Protein AF-A0A0M0K688-F1 (afdb_monomer_lite)

Secondary structure (DSSP, 8-state):
----HHHHHHHHHHHHHHHHHHHHTT-S----S-SEEETTS---TT------SEEEEETTEEEE-HHHHHHHHHHTTS-TT-EEES-------SSSGGGGSEEEEEEPP-BTTTBPPEEEEEEE--TTTT-------S-----HHHHTT-S-SSHHHHTT-EEEEEEEETTTEEEEEEEE--SEEEEEEEGGGSSS-----

Foldseek 3Di:
DDPDLLVLLVVLLVLLQVQLVCQLVPNQDDDDDDQEAAPQQDDDPVSPRDDHQWHDPDPPDIDGTLNVLSVCLPPVQAPRPKHWDNFFDWDWPDPDVVQFPRKIWIWHDQDPPPQAIKIKIKTAGPCSVVPPDPVDDDDPPCPPQLSNQHADSDCVVQVDGWTWTWTDADPFDIDIDIDRDTRMDMDIGRPVVDSHPSDDD

Sequence (201 aa):
MTTDGATRVSRSYAYSHDIMWQLKNGATGWVDWNMALDLSGGPNHSGNKVDAPILVKDASTLLQNPSYFHMAHFSRFLPRGSRLLEQSVVSCTLSSSKYCENVAAFVTPVNATSTPNSLVFVLTSDEVTAVPNYAGGAGVLIYDELAKGQGSLNPGVFKSKEVQYTVGCDGVGWVSDVLEWKAIHTVVIPCGLVPCKCDAS

Radius of gyration: 18.29 Å; chains: 1; bounding box: 42×44×53 Å

pLDDT: mean 71.89, std 17.98, range [31.58, 96.62]

InterPro domains:
  IPR001139 Glycoside hydrolase family 30 [PTHR11069] (11-106)
  IPR017853 Glycoside hydrolase superfamily [SSF51445] (11-82)
  IPR033453 Glycosyl hydrolase family 30, TIM-barrel domain [PF02055] (10-78)

Organism: NCBI:txid1460289

Structure (mmCIF, N/CA/C/O backbone):
data_AF-A0A0M0K688-F1
#
_entry.id   AF-A0A0M0K688-F1
#
loop_
_atom_site.group_PDB
_atom_site.id
_atom_site.type_symbol
_atom_site.label_atom_id
_atom_site.label_alt_id
_atom_site.label_comp_id
_atom_site.label_asym_id
_atom_site.label_entity_id
_atom_site.label_seq_id
_atom_site.pdbx_PDB_ins_code
_atom_site.Cartn_x
_atom_site.Cartn_y
_atom_site.Cartn_z
_atom_site.occupancy
_atom_site.B_iso_or_equiv
_atom_site.auth_seq_id
_atom_site.auth_comp_id
_atom_site.auth_asym_id
_atom_site.auth_atom_id
_atom_site.pdbx_PDB_model_num
ATOM 1 N N . MET A 1 1 ? 11.789 7.149 -19.845 1.00 45.53 1 MET A N 1
ATOM 2 C CA . MET A 1 1 ? 11.249 6.964 -18.488 1.00 45.53 1 MET A CA 1
ATOM 3 C C . MET A 1 1 ? 12.228 7.590 -17.513 1.00 45.53 1 MET A C 1
ATOM 5 O O . MET A 1 1 ? 13.406 7.272 -17.599 1.00 45.53 1 MET A O 1
ATOM 9 N N . THR A 1 2 ? 11.807 8.567 -16.713 1.00 40.62 2 THR A N 1
ATOM 10 C CA . THR A 1 2 ? 12.746 9.341 -15.892 1.00 40.62 2 THR A CA 1
ATOM 11 C C . THR A 1 2 ? 13.343 8.450 -14.799 1.00 40.62 2 THR A C 1
ATOM 13 O O . THR A 1 2 ? 12.627 7.774 -14.065 1.00 40.62 2 THR A O 1
ATOM 16 N N . THR A 1 3 ? 14.670 8.441 -14.690 1.00 49.22 3 THR A N 1
ATOM 17 C CA . THR A 1 3 ? 15.435 7.867 -13.566 1.00 49.22 3 THR A CA 1
ATOM 18 C C . THR A 1 3 ? 15.340 8.736 -12.309 1.00 49.22 3 THR A C 1
ATOM 20 O O . THR A 1 3 ? 16.121 8.576 -11.377 1.00 49.22 3 THR A O 1
ATOM 23 N N . ASP A 1 4 ? 14.416 9.693 -12.304 1.00 59.38 4 ASP A N 1
ATOM 24 C CA . ASP A 1 4 ? 14.235 10.649 -11.232 1.00 59.38 4 ASP A CA 1
ATOM 25 C C . ASP A 1 4 ? 13.422 10.015 -10.098 1.00 59.38 4 ASP A C 1
ATOM 27 O O . ASP A 1 4 ? 12.256 9.640 -10.261 1.00 59.38 4 ASP A O 1
ATOM 31 N N . GLY A 1 5 ? 14.065 9.892 -8.939 1.00 58.72 5 GLY A N 1
ATOM 32 C CA . GLY A 1 5 ? 13.471 9.331 -7.736 1.00 58.72 5 GLY A CA 1
ATOM 33 C C . GLY A 1 5 ? 12.269 10.119 -7.220 1.00 58.72 5 GLY A C 1
ATOM 34 O O . GLY A 1 5 ? 11.333 9.509 -6.705 1.00 58.72 5 GLY A O 1
ATOM 35 N N . ALA A 1 6 ? 12.233 11.440 -7.429 1.00 59.25 6 ALA A N 1
ATOM 36 C CA . ALA A 1 6 ? 11.114 12.275 -6.994 1.00 59.25 6 ALA A CA 1
ATOM 37 C C . ALA A 1 6 ? 9.816 11.917 -7.739 1.00 59.25 6 ALA A C 1
ATOM 39 O O . ALA A 1 6 ? 8.756 11.772 -7.127 1.00 59.25 6 ALA A O 1
ATOM 40 N N . THR A 1 7 ? 9.913 11.657 -9.047 1.00 65.62 7 THR A N 1
ATOM 41 C CA . THR A 1 7 ? 8.777 11.193 -9.856 1.00 65.62 7 THR A CA 1
ATOM 42 C C . THR A 1 7 ? 8.221 9.848 -9.357 1.00 65.62 7 THR A C 1
ATOM 44 O O . THR A 1 7 ? 7.008 9.644 -9.339 1.00 65.62 7 THR A O 1
ATOM 47 N N . ARG A 1 8 ? 9.083 8.915 -8.926 1.00 70.81 8 ARG A N 1
ATOM 48 C CA . ARG A 1 8 ? 8.654 7.587 -8.441 1.00 70.81 8 ARG A CA 1
ATOM 49 C C . ARG A 1 8 ? 7.973 7.644 -7.077 1.00 70.81 8 ARG A C 1
ATOM 51 O O . ARG A 1 8 ? 7.003 6.925 -6.858 1.00 70.81 8 ARG A O 1
ATOM 58 N N . VAL A 1 9 ? 8.450 8.518 -6.195 1.00 69.19 9 VAL A N 1
ATOM 59 C CA . VAL A 1 9 ? 7.815 8.789 -4.899 1.00 69.19 9 VAL A CA 1
ATOM 60 C C . VAL A 1 9 ? 6.431 9.414 -5.101 1.00 69.19 9 VAL A C 1
ATOM 62 O O . VAL A 1 9 ? 5.460 8.945 -4.527 1.00 69.19 9 VAL A O 1
ATOM 65 N N . SER A 1 10 ? 6.287 10.396 -5.996 1.00 72.00 10 SER A N 1
ATOM 66 C CA . SER A 1 10 ? 4.965 10.963 -6.315 1.00 72.00 10 SER A CA 1
ATOM 67 C C . SER A 1 10 ? 3.972 9.901 -6.824 1.00 72.00 10 SER A C 1
ATOM 69 O O . SER A 1 10 ? 2.811 9.892 -6.416 1.00 72.00 10 SER A O 1
ATOM 71 N N . ARG A 1 11 ? 4.427 8.951 -7.654 1.00 76.94 11 ARG A N 1
ATOM 72 C CA . ARG A 1 11 ? 3.587 7.842 -8.140 1.00 76.94 11 ARG A CA 1
ATOM 73 C C . ARG A 1 11 ? 3.131 6.896 -7.032 1.00 76.94 11 ARG A C 1
ATOM 75 O O . ARG A 1 11 ? 2.017 6.393 -7.113 1.00 76.94 11 ARG A O 1
ATOM 82 N N . SER A 1 12 ? 3.948 6.634 -6.013 1.00 79.88 12 SER A N 1
ATOM 83 C CA . SER A 1 12 ? 3.550 5.710 -4.946 1.00 79.88 12 SER A CA 1
ATOM 84 C C . SER A 1 12 ? 2.404 6.254 -4.094 1.00 79.88 12 SER A C 1
ATOM 86 O O . SER A 1 12 ? 1.530 5.482 -3.701 1.00 79.88 12 SER A O 1
ATOM 88 N N . TYR A 1 13 ? 2.324 7.576 -3.908 1.00 78.00 13 TYR A N 1
ATOM 89 C CA . TYR A 1 13 ? 1.149 8.209 -3.299 1.00 78.00 13 TYR A CA 1
ATOM 90 C C . TYR A 1 13 ? -0.123 7.951 -4.097 1.00 78.00 13 TYR A C 1
ATOM 92 O O . TYR A 1 13 ? -1.134 7.585 -3.501 1.00 78.00 13 TYR A O 1
ATOM 100 N N . ALA A 1 14 ? -0.058 8.057 -5.429 1.00 81.50 14 ALA A N 1
ATOM 101 C CA . ALA A 1 14 ? -1.198 7.759 -6.291 1.00 81.50 14 ALA A CA 1
ATOM 102 C C . ALA A 1 14 ? -1.681 6.308 -6.122 1.00 81.50 14 ALA A C 1
ATOM 104 O O . ALA A 1 14 ? -2.884 6.086 -6.057 1.00 81.50 14 ALA A O 1
ATOM 105 N N . TYR A 1 15 ? -0.768 5.340 -5.953 1.00 88.56 15 TYR A N 1
ATOM 106 C CA . TYR A 1 15 ? -1.134 3.946 -5.657 1.00 88.56 15 TYR A CA 1
ATOM 107 C C . TYR A 1 15 ? -1.892 3.833 -4.334 1.00 88.56 15 TYR A C 1
ATOM 109 O O . TYR A 1 15 ? -2.994 3.299 -4.297 1.00 88.56 15 TYR A O 1
ATOM 117 N N . SER A 1 16 ? -1.322 4.333 -3.234 1.00 86.38 16 SER A N 1
ATOM 118 C CA . SER A 1 16 ? -1.972 4.215 -1.923 1.00 86.38 16 SER A CA 1
ATOM 119 C C . SER A 1 16 ? -3.285 4.991 -1.836 1.00 86.38 16 SER A C 1
ATOM 121 O O . SER A 1 16 ? -4.218 4.526 -1.187 1.00 86.38 16 SER A O 1
ATOM 123 N N . HIS A 1 17 ? -3.361 6.151 -2.494 1.00 84.44 17 HIS A N 1
ATOM 124 C CA . HIS A 1 17 ? -4.573 6.957 -2.563 1.00 84.44 17 HIS A CA 1
ATOM 125 C C . HIS A 1 17 ? -5.670 6.229 -3.342 1.00 84.44 17 HIS A C 1
ATOM 127 O O . HIS A 1 17 ? -6.782 6.117 -2.838 1.00 84.44 17 HIS A O 1
ATOM 133 N N . ASP A 1 18 ? -5.349 5.675 -4.516 1.00 89.56 18 ASP A N 1
ATOM 134 C CA . ASP A 1 18 ? -6.311 4.931 -5.332 1.00 89.56 18 ASP A CA 1
ATOM 135 C C . ASP A 1 18 ? -6.774 3.650 -4.630 1.00 89.56 18 ASP A C 1
ATOM 137 O O . ASP A 1 18 ? -7.973 3.432 -4.498 1.00 89.56 18 ASP A O 1
ATOM 141 N N . ILE A 1 19 ? -5.859 2.850 -4.066 1.00 91.94 19 ILE A N 1
ATOM 142 C CA . ILE A 1 19 ? -6.230 1.652 -3.293 1.00 91.94 19 ILE A CA 1
ATOM 143 C C . ILE A 1 19 ? -7.185 2.029 -2.153 1.00 91.94 19 ILE A C 1
ATOM 145 O O . ILE A 1 19 ? -8.242 1.417 -2.003 1.00 91.94 19 ILE A O 1
ATOM 149 N N . MET A 1 20 ? -6.847 3.054 -1.365 1.00 88.25 20 MET A N 1
ATOM 150 C CA . MET A 1 20 ? -7.686 3.517 -0.259 1.00 88.25 20 MET A CA 1
ATOM 151 C C . MET A 1 20 ? -9.056 4.000 -0.744 1.00 88.25 20 MET A C 1
ATOM 153 O O . MET A 1 20 ? -10.083 3.619 -0.180 1.00 88.25 20 MET A O 1
ATOM 157 N N . TRP A 1 21 ? -9.079 4.821 -1.794 1.00 87.94 21 TRP A N 1
ATOM 158 C CA . TRP A 1 21 ? -10.304 5.347 -2.382 1.00 87.94 21 TRP A CA 1
ATOM 159 C C . TRP A 1 21 ? -11.213 4.220 -2.868 1.00 87.94 21 TRP A C 1
ATOM 161 O O . TRP A 1 21 ? -12.389 4.185 -2.511 1.00 87.94 21 TRP A O 1
ATOM 171 N N . GLN A 1 22 ? -10.669 3.262 -3.614 1.00 92.44 22 GLN A N 1
ATOM 172 C CA . GLN A 1 22 ? -11.423 2.139 -4.158 1.00 92.44 22 GLN A CA 1
ATOM 173 C C . GLN A 1 22 ? -12.008 1.270 -3.037 1.00 92.44 22 GLN A C 1
ATOM 175 O O . GLN A 1 22 ? -13.201 0.967 -3.060 1.00 92.44 22 GLN A O 1
ATOM 180 N N . LEU A 1 23 ? -11.213 0.930 -2.015 1.00 90.94 23 LEU A N 1
ATOM 181 C CA . LEU A 1 23 ? -11.685 0.140 -0.870 1.00 90.94 23 LEU A CA 1
ATOM 182 C C . LEU A 1 23 ? -12.782 0.867 -0.074 1.00 90.94 23 LEU A C 1
ATOM 184 O O . LEU A 1 23 ? -13.774 0.246 0.301 1.00 90.94 23 LEU A O 1
ATOM 188 N N . LYS A 1 24 ? -12.652 2.185 0.139 1.00 87.19 24 LYS A N 1
ATOM 189 C CA . LYS A 1 24 ? -13.685 3.009 0.798 1.00 87.19 24 LYS A CA 1
ATOM 190 C C . LYS A 1 24 ? -14.976 3.124 -0.016 1.00 87.19 24 LYS A C 1
ATOM 192 O O . LYS A 1 24 ? -16.031 3.342 0.566 1.00 87.19 24 LYS A O 1
ATOM 197 N N . ASN A 1 25 ? -14.901 2.962 -1.336 1.00 90.75 25 ASN A N 1
ATOM 198 C CA . ASN A 1 25 ? -16.038 3.050 -2.256 1.00 90.75 25 ASN A CA 1
ATOM 199 C C . ASN A 1 25 ? -16.558 1.671 -2.710 1.00 90.75 25 ASN A C 1
ATOM 201 O O . ASN A 1 25 ? -17.200 1.555 -3.753 1.00 90.75 25 ASN A O 1
ATOM 205 N N . GLY A 1 26 ? -16.309 0.618 -1.924 1.00 91.00 26 GLY A N 1
ATOM 206 C CA . GLY A 1 26 ? -16.936 -0.695 -2.107 1.00 91.00 26 GLY A CA 1
ATOM 207 C C . GLY A 1 26 ? -16.180 -1.671 -3.009 1.00 91.00 26 GLY A C 1
ATOM 208 O O . GLY A 1 26 ? -16.688 -2.762 -3.275 1.00 91.00 26 GLY A O 1
ATOM 209 N N . ALA A 1 27 ? -14.969 -1.339 -3.465 1.00 93.94 27 ALA A N 1
ATOM 210 C CA . ALA A 1 27 ? -14.121 -2.322 -4.130 1.00 93.94 27 ALA A CA 1
ATOM 211 C C . ALA A 1 27 ? -13.677 -3.408 -3.138 1.00 93.94 27 ALA A C 1
ATOM 213 O O . ALA A 1 27 ? -13.290 -3.127 -2.006 1.00 93.94 27 ALA A O 1
ATOM 214 N N . THR A 1 28 ? -13.673 -4.665 -3.581 1.00 93.62 28 THR A N 1
ATOM 215 C CA . THR A 1 28 ? -13.274 -5.820 -2.755 1.00 93.62 28 THR A CA 1
ATOM 216 C C . THR A 1 28 ? -11.810 -6.223 -2.950 1.00 93.62 28 THR A C 1
ATOM 218 O O . THR A 1 28 ? -11.367 -7.242 -2.421 1.00 93.62 28 THR A O 1
ATOM 221 N N . GLY A 1 29 ? -11.066 -5.478 -3.765 1.00 93.69 29 GLY A N 1
ATOM 222 C CA . GLY A 1 29 ? -9.678 -5.761 -4.104 1.00 93.69 29 GLY A CA 1
ATOM 223 C C . GLY A 1 29 ? -9.119 -4.756 -5.104 1.00 93.69 29 GLY A C 1
ATOM 224 O O . GLY A 1 29 ? -9.859 -3.980 -5.706 1.00 93.69 29 GLY A O 1
ATOM 225 N N . TRP A 1 30 ? -7.801 -4.793 -5.273 1.00 96.19 30 TRP A N 1
ATOM 226 C CA . TRP A 1 30 ? -7.052 -3.932 -6.181 1.00 96.19 30 TRP A CA 1
ATOM 227 C C . TRP A 1 30 ? -5.912 -4.746 -6.800 1.00 96.19 30 TRP A C 1
ATOM 229 O O . TRP A 1 30 ? -5.288 -5.552 -6.106 1.00 96.19 30 TRP A O 1
ATOM 239 N N . VAL A 1 31 ? -5.671 -4.586 -8.100 1.00 96.38 31 VAL A N 1
ATOM 240 C CA . VAL A 1 31 ? -4.684 -5.374 -8.852 1.00 96.38 31 VAL A CA 1
ATOM 241 C C . VAL A 1 31 ? -3.824 -4.427 -9.671 1.00 96.38 31 VAL A C 1
ATOM 243 O O . VAL A 1 31 ? -4.352 -3.627 -10.441 1.00 96.38 31 VAL A O 1
ATOM 246 N N . ASP A 1 32 ? -2.507 -4.541 -9.509 1.00 96.62 32 ASP A N 1
ATOM 247 C CA . ASP A 1 32 ? -1.557 -3.781 -10.314 1.00 96.62 32 ASP A CA 1
ATOM 248 C C . ASP A 1 32 ? -1.414 -4.355 -11.729 1.00 96.62 32 ASP A C 1
ATOM 250 O O . ASP A 1 32 ? -1.755 -5.508 -11.993 1.00 96.62 32 ASP A O 1
ATOM 254 N N . TRP A 1 33 ? -0.859 -3.558 -12.638 1.00 95.88 33 TRP A N 1
ATOM 255 C CA . TRP A 1 33 ? -0.732 -3.921 -14.041 1.00 95.88 33 TRP A CA 1
ATOM 256 C C . TRP A 1 33 ? 0.425 -4.889 -14.327 1.00 95.88 33 TRP A C 1
ATOM 258 O O . TRP A 1 33 ? 0.201 -6.064 -14.614 1.00 95.88 33 TRP A O 1
ATOM 268 N N . ASN A 1 34 ? 1.675 -4.419 -14.257 1.00 96.31 34 ASN A N 1
ATOM 269 C CA . ASN A 1 34 ? 2.853 -5.257 -14.485 1.00 96.31 34 ASN A CA 1
ATOM 270 C C . ASN A 1 34 ? 3.560 -5.510 -13.159 1.00 96.31 34 ASN A C 1
ATOM 272 O O . ASN A 1 34 ? 4.087 -4.579 -12.558 1.00 96.31 34 ASN A O 1
ATOM 276 N N . MET A 1 35 ? 3.672 -6.778 -12.754 1.00 94.38 35 MET A N 1
ATOM 277 C CA . MET A 1 35 ? 4.406 -7.128 -11.532 1.00 94.38 35 MET A CA 1
ATOM 278 C C . MET A 1 35 ? 5.875 -6.692 -11.589 1.00 94.38 35 MET A C 1
ATOM 280 O O . MET A 1 35 ? 6.420 -6.248 -10.581 1.00 94.38 35 MET A O 1
ATOM 284 N N . ALA A 1 36 ? 6.512 -6.826 -12.758 1.00 94.88 36 ALA A N 1
ATOM 285 C CA . ALA A 1 36 ? 7.882 -6.393 -12.979 1.00 94.88 36 ALA A CA 1
ATOM 286 C C . ALA A 1 36 ? 8.124 -5.964 -14.432 1.00 94.88 36 ALA A C 1
ATOM 288 O O . ALA A 1 36 ? 7.538 -6.532 -15.353 1.00 94.88 36 ALA A O 1
ATOM 289 N N . LEU A 1 37 ? 9.016 -4.993 -14.632 1.00 95.69 37 LEU A N 1
ATOM 290 C CA . LEU A 1 37 ? 9.483 -4.537 -15.948 1.00 95.69 37 LEU A CA 1
ATOM 291 C C . LEU A 1 37 ? 10.998 -4.319 -15.938 1.00 95.69 37 LEU A C 1
ATOM 293 O O . LEU A 1 37 ? 11.618 -4.250 -14.881 1.00 95.69 37 LEU A O 1
ATOM 297 N N . ASP A 1 38 ? 11.616 -4.197 -17.110 1.00 93.81 38 ASP A N 1
ATOM 298 C CA . ASP A 1 38 ? 13.005 -3.739 -17.210 1.00 93.81 38 ASP A CA 1
ATOM 299 C C . ASP A 1 38 ? 13.150 -2.255 -16.800 1.00 93.81 38 ASP A C 1
ATOM 301 O O . ASP A 1 38 ? 12.170 -1.522 -16.646 1.00 93.81 38 ASP A O 1
ATOM 305 N N . LEU A 1 39 ? 14.389 -1.767 -16.669 1.00 90.75 39 LEU A N 1
ATOM 306 C CA . LEU A 1 39 ? 14.663 -0.361 -16.322 1.00 90.75 39 LEU A CA 1
ATOM 307 C C . LEU A 1 39 ? 14.085 0.666 -17.321 1.00 90.75 39 LEU A C 1
ATOM 309 O O . LEU A 1 39 ? 14.000 1.851 -16.995 1.00 90.75 39 LEU A O 1
ATOM 313 N N . SER A 1 40 ? 13.719 0.237 -18.533 1.00 90.50 40 SER A N 1
ATOM 314 C CA . SER A 1 40 ? 13.100 1.074 -19.566 1.00 90.50 40 SER A CA 1
ATOM 315 C C . SER A 1 40 ? 11.570 1.114 -19.486 1.00 90.50 40 SER A C 1
ATOM 317 O O . SER A 1 40 ? 10.961 1.895 -20.221 1.00 90.50 40 SER A O 1
ATOM 319 N N . GLY A 1 41 ? 10.952 0.287 -18.634 1.00 90.00 41 GLY A N 1
ATOM 320 C CA . GLY A 1 41 ? 9.502 0.128 -18.536 1.00 90.00 41 GLY A CA 1
ATOM 321 C C . GLY A 1 41 ? 8.915 -0.835 -19.572 1.00 90.00 41 GLY A C 1
ATOM 322 O O . GLY A 1 41 ? 7.808 -0.614 -20.063 1.00 90.00 41 GLY A O 1
ATOM 323 N N . GLY A 1 42 ? 9.673 -1.852 -19.994 1.00 93.50 42 GLY A N 1
ATOM 324 C CA . GLY A 1 42 ? 9.240 -2.868 -20.959 1.00 93.50 42 GLY A CA 1
ATOM 325 C C . GLY A 1 42 ? 9.628 -4.305 -20.583 1.00 93.50 42 GLY A C 1
ATOM 326 O O . GLY A 1 42 ? 9.901 -4.567 -19.412 1.00 93.50 42 GLY A O 1
ATOM 327 N N . PRO A 1 43 ? 9.653 -5.234 -21.564 1.00 94.12 43 PRO A N 1
ATOM 328 C CA . PRO A 1 43 ? 9.411 -5.037 -23.001 1.00 94.12 43 PRO A CA 1
ATOM 329 C C . PRO A 1 43 ? 7.940 -4.737 -23.329 1.00 94.12 43 PRO A C 1
ATOM 331 O O . PRO A 1 43 ? 7.025 -5.199 -22.661 1.00 94.12 43 PRO A O 1
ATOM 334 N N . ASN A 1 44 ? 7.700 -3.956 -24.384 1.00 95.69 44 ASN A N 1
ATOM 335 C CA . ASN A 1 44 ? 6.354 -3.683 -24.892 1.00 95.69 44 ASN A CA 1
ATOM 336 C C . ASN A 1 44 ? 6.411 -3.560 -26.420 1.00 95.69 44 ASN A C 1
ATOM 338 O O . ASN A 1 44 ? 7.193 -2.761 -26.934 1.00 95.69 44 ASN A O 1
ATOM 342 N N . HIS A 1 45 ? 5.597 -4.343 -27.133 1.00 93.06 45 HIS A N 1
ATOM 343 C CA . HIS A 1 45 ? 5.635 -4.447 -28.599 1.00 93.06 45 HIS A CA 1
ATOM 344 C C . HIS A 1 45 ? 5.236 -3.150 -29.326 1.00 93.06 45 HIS A C 1
ATOM 346 O O . HIS A 1 45 ? 5.684 -2.918 -30.442 1.00 93.06 45 HIS A O 1
ATOM 352 N N . SER A 1 46 ? 4.423 -2.302 -28.690 1.00 95.19 46 SER A N 1
ATOM 353 C CA . SER A 1 46 ? 3.951 -1.023 -29.240 1.00 95.19 46 SER A CA 1
ATOM 354 C C . SER A 1 46 ? 4.742 0.176 -28.706 1.00 95.19 46 SER A C 1
ATOM 356 O O . SER A 1 46 ? 4.366 1.322 -28.930 1.00 95.19 46 SER A O 1
ATOM 358 N N . GLY A 1 47 ? 5.815 -0.063 -27.943 1.00 91.44 47 GLY A N 1
ATOM 359 C CA . GLY A 1 47 ? 6.589 1.007 -27.313 1.00 91.44 47 GLY A CA 1
ATOM 360 C C . GLY A 1 47 ? 5.853 1.738 -26.183 1.00 91.44 47 GLY A C 1
ATOM 361 O O . GLY A 1 47 ? 6.332 2.775 -25.731 1.00 91.44 47 GLY A O 1
ATOM 362 N N . ASN A 1 48 ? 4.729 1.204 -25.689 1.00 92.69 48 ASN A N 1
ATOM 363 C CA . ASN A 1 48 ? 3.991 1.778 -24.564 1.00 92.69 48 ASN A CA 1
ATOM 364 C C . ASN A 1 48 ? 4.696 1.444 -23.238 1.00 92.69 48 ASN A C 1
ATOM 366 O O . ASN A 1 48 ? 4.396 0.437 -22.595 1.00 92.69 48 ASN A O 1
ATOM 370 N N . LYS A 1 49 ? 5.702 2.247 -22.886 1.00 92.00 49 LYS A N 1
ATOM 371 C CA . LYS A 1 49 ? 6.534 2.054 -21.692 1.00 92.00 49 LYS A CA 1
ATOM 372 C C . LYS A 1 49 ? 5.864 2.648 -20.457 1.00 92.00 49 LYS A C 1
ATOM 374 O O . LYS A 1 49 ? 5.461 3.809 -20.471 1.00 92.00 49 LYS A O 1
ATOM 379 N N . VAL A 1 50 ? 5.808 1.870 -19.382 1.00 90.75 50 VAL A N 1
ATOM 380 C CA . VAL A 1 50 ? 5.165 2.246 -18.112 1.00 90.75 50 VAL A CA 1
ATOM 381 C C . VAL A 1 50 ? 6.029 1.847 -16.921 1.00 90.75 50 VAL A C 1
ATOM 383 O O . VAL A 1 50 ? 7.070 1.218 -17.089 1.00 90.75 50 VAL A O 1
ATOM 386 N N . ASP A 1 51 ? 5.623 2.256 -15.720 1.00 89.75 51 ASP A N 1
ATOM 387 C CA . ASP A 1 51 ? 6.303 1.875 -14.479 1.00 89.75 51 ASP A CA 1
ATOM 388 C C . ASP A 1 51 ? 5.777 0.561 -13.927 1.00 89.75 51 ASP A C 1
ATOM 390 O O . ASP A 1 51 ? 4.690 0.116 -14.294 1.00 89.75 51 ASP A O 1
ATOM 394 N N . ALA A 1 52 ? 6.574 -0.040 -13.051 1.00 92.25 52 ALA A N 1
ATOM 395 C CA . ALA A 1 52 ? 6.205 -1.224 -12.295 1.00 92.25 52 ALA A CA 1
ATOM 396 C C . ALA A 1 52 ? 6.730 -1.107 -10.856 1.00 92.25 52 ALA A C 1
ATOM 398 O O . ALA A 1 52 ? 7.757 -0.462 -10.623 1.00 92.25 52 ALA A O 1
ATOM 399 N N . PRO A 1 53 ? 6.080 -1.746 -9.873 1.00 92.00 53 PRO A N 1
ATOM 400 C CA . PRO A 1 53 ? 6.581 -1.831 -8.505 1.00 92.00 53 PRO A CA 1
ATOM 401 C C . PRO A 1 53 ? 7.954 -2.493 -8.398 1.00 92.00 53 PRO A C 1
ATOM 403 O O . PRO A 1 53 ? 8.729 -2.154 -7.505 1.00 92.00 53 PRO A O 1
ATOM 406 N N . ILE A 1 54 ? 8.275 -3.412 -9.308 1.00 92.81 54 ILE A N 1
ATOM 407 C CA . ILE A 1 54 ? 9.569 -4.089 -9.359 1.00 92.81 54 ILE A CA 1
ATOM 408 C C . ILE A 1 54 ? 10.226 -3.807 -10.707 1.00 92.81 54 ILE A C 1
ATOM 410 O O . ILE A 1 54 ? 9.629 -4.018 -11.761 1.00 92.81 54 ILE A O 1
ATOM 414 N N . LEU A 1 55 ? 11.482 -3.367 -10.680 1.00 91.25 55 LEU A N 1
ATOM 415 C CA . LEU A 1 55 ? 12.303 -3.253 -11.878 1.00 91.25 55 LEU A CA 1
ATOM 416 C C . LEU A 1 55 ? 13.399 -4.314 -11.882 1.00 91.25 5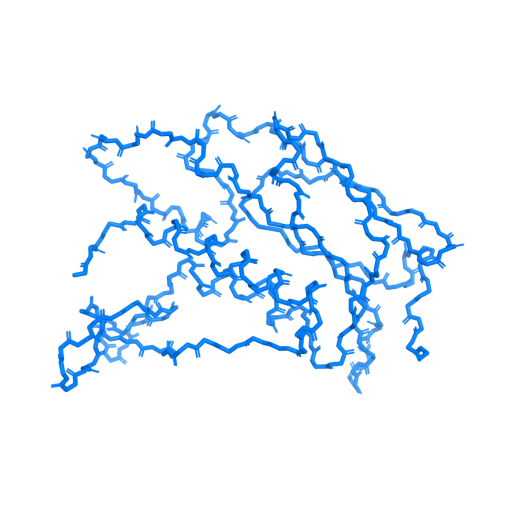5 LEU A C 1
ATOM 418 O O . LEU A 1 55 ? 14.178 -4.426 -10.937 1.00 91.25 55 LEU A O 1
ATOM 422 N N . VAL A 1 56 ? 13.487 -5.067 -12.971 1.00 94.19 56 VAL A N 1
ATOM 423 C CA . VAL A 1 56 ? 14.537 -6.056 -13.203 1.00 94.19 56 VAL A CA 1
ATOM 424 C C . VAL A 1 56 ? 15.733 -5.331 -13.808 1.00 94.19 56 VAL A C 1
ATOM 426 O O . VAL A 1 56 ? 15.679 -4.861 -14.946 1.00 94.19 56 VAL A O 1
ATOM 429 N N . LYS A 1 57 ? 16.812 -5.199 -13.031 1.00 90.50 57 LYS A N 1
ATOM 430 C CA . LYS A 1 57 ? 18.060 -4.583 -13.502 1.00 90.50 57 LYS A CA 1
ATOM 431 C C . LYS A 1 57 ? 18.903 -5.586 -14.288 1.00 90.50 57 LYS A C 1
ATOM 433 O O . LYS A 1 57 ? 19.437 -5.241 -15.337 1.00 90.50 57 LYS A O 1
ATOM 438 N N . ASP A 1 58 ? 19.004 -6.808 -13.776 1.00 93.00 58 ASP A N 1
ATOM 439 C CA . ASP A 1 58 ? 19.715 -7.938 -14.375 1.00 93.00 58 ASP A CA 1
ATOM 440 C C . ASP A 1 58 ? 19.171 -9.262 -13.804 1.00 93.00 58 ASP A C 1
ATOM 442 O O . ASP A 1 58 ? 18.244 -9.257 -12.995 1.00 93.00 58 ASP A O 1
ATOM 446 N N . ALA A 1 59 ? 19.740 -10.400 -14.219 1.00 91.25 59 ALA A N 1
ATOM 447 C CA . ALA A 1 59 ? 19.288 -11.740 -13.822 1.00 91.25 59 ALA A CA 1
ATOM 448 C C . ALA A 1 59 ? 19.314 -12.006 -12.303 1.00 91.25 59 ALA A C 1
ATOM 450 O O . ALA A 1 59 ? 18.686 -12.954 -11.838 1.00 91.25 59 ALA A O 1
ATOM 451 N N . SER A 1 60 ? 20.039 -11.190 -11.536 1.00 93.06 60 SER A N 1
ATOM 452 C CA . SER A 1 60 ? 20.216 -11.341 -10.089 1.00 93.06 60 SER A CA 1
ATOM 453 C C . SER A 1 60 ? 19.718 -10.149 -9.271 1.00 93.06 60 SER A C 1
ATOM 455 O O . SER A 1 60 ? 19.658 -10.241 -8.047 1.00 93.06 60 SER A O 1
ATOM 457 N N . THR A 1 61 ? 19.351 -9.041 -9.920 1.00 91.81 61 THR A N 1
ATOM 458 C CA . THR A 1 61 ? 19.072 -7.774 -9.241 1.00 91.81 61 THR A CA 1
ATOM 459 C C . THR A 1 61 ? 17.669 -7.268 -9.547 1.00 91.81 61 THR A C 1
ATOM 461 O O . THR A 1 61 ? 17.352 -6.881 -10.676 1.00 91.81 61 THR A O 1
ATOM 464 N N . LEU A 1 62 ? 16.856 -7.187 -8.495 1.00 91.62 62 LEU A N 1
ATOM 465 C CA . LEU A 1 62 ? 15.542 -6.554 -8.499 1.00 91.62 62 LEU A CA 1
ATOM 466 C C . LEU A 1 62 ? 15.602 -5.240 -7.720 1.00 91.62 62 LEU A C 1
ATOM 468 O O . LEU A 1 62 ? 16.156 -5.186 -6.624 1.00 91.62 62 LEU A O 1
ATOM 472 N N . LEU A 1 63 ? 15.011 -4.189 -8.277 1.00 87.38 63 LEU A N 1
ATOM 473 C CA . LEU A 1 63 ? 14.840 -2.900 -7.618 1.00 87.38 63 LEU A CA 1
ATOM 474 C C . LEU A 1 63 ? 13.373 -2.743 -7.229 1.00 87.38 63 LEU A C 1
ATOM 476 O O . LEU A 1 63 ? 12.494 -2.808 -8.086 1.00 87.38 63 LEU A O 1
ATOM 480 N N . GLN A 1 64 ? 13.111 -2.523 -5.946 1.00 86.12 64 GLN A N 1
ATOM 481 C CA . GLN A 1 64 ? 11.767 -2.252 -5.444 1.00 86.12 64 GLN A CA 1
ATOM 482 C C . GLN A 1 64 ? 11.514 -0.747 -5.497 1.00 86.12 64 GLN A C 1
ATOM 484 O O . GLN A 1 64 ? 12.187 0.033 -4.825 1.00 86.12 64 GLN A O 1
ATOM 489 N N . ASN A 1 65 ? 10.554 -0.334 -6.317 1.00 84.38 65 ASN A N 1
ATOM 490 C CA . ASN A 1 65 ? 10.111 1.052 -6.367 1.00 84.38 65 ASN A CA 1
ATOM 491 C C . ASN A 1 65 ? 9.252 1.392 -5.134 1.00 84.38 65 ASN A C 1
ATOM 493 O O . ASN A 1 65 ? 8.631 0.500 -4.558 1.00 84.38 65 ASN A O 1
ATOM 497 N N . 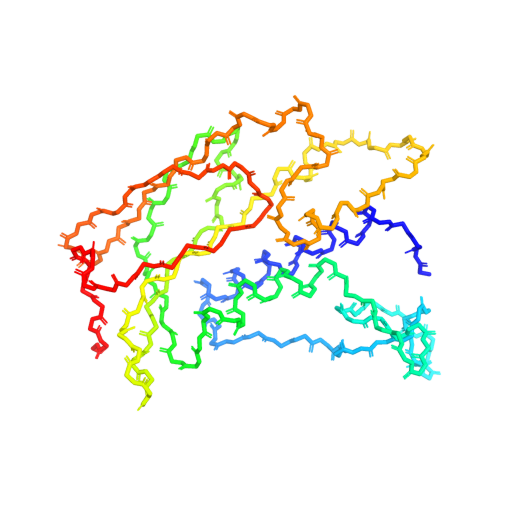PRO A 1 66 ? 9.126 2.679 -4.758 1.00 82.00 66 PRO A N 1
ATOM 498 C CA . PRO A 1 66 ? 8.249 3.105 -3.663 1.00 82.00 66 PRO A CA 1
ATOM 499 C C . PRO A 1 66 ? 6.803 2.583 -3.772 1.00 82.00 66 PRO A C 1
ATOM 501 O O . PRO A 1 66 ? 6.180 2.269 -2.759 1.00 82.00 66 PRO A O 1
ATOM 504 N N . SER A 1 67 ? 6.272 2.407 -4.990 1.00 85.50 67 SER A N 1
ATOM 505 C CA . SER A 1 67 ? 4.938 1.825 -5.206 1.00 85.50 67 SER A CA 1
ATOM 506 C C . SER A 1 67 ? 4.810 0.406 -4.644 1.00 85.50 67 SER A C 1
ATOM 508 O O . SER A 1 67 ? 3.767 0.083 -4.084 1.00 85.50 67 SER A O 1
ATOM 510 N N . TYR A 1 68 ? 5.869 -0.412 -4.687 1.00 89.44 68 TYR A N 1
ATOM 511 C CA . TYR A 1 68 ? 5.882 -1.749 -4.080 1.00 89.44 68 TYR A CA 1
ATOM 512 C C . TYR A 1 68 ? 5.565 -1.698 -2.585 1.00 89.44 68 TYR A C 1
ATOM 514 O O . TYR A 1 68 ? 4.719 -2.446 -2.093 1.00 89.44 68 TYR A O 1
ATOM 522 N N . PHE A 1 69 ? 6.207 -0.783 -1.863 1.00 85.56 69 PHE A N 1
ATOM 523 C CA . PHE A 1 69 ? 6.007 -0.636 -0.427 1.00 85.56 69 PHE A CA 1
ATOM 524 C C . PHE A 1 69 ? 4.637 -0.034 -0.103 1.00 85.56 69 PHE A C 1
ATOM 526 O O . PHE A 1 69 ? 3.962 -0.541 0.789 1.00 85.56 69 PHE A O 1
ATOM 533 N N . HIS A 1 70 ? 4.175 0.967 -0.862 1.00 86.88 70 HIS A N 1
ATOM 534 C CA . HIS A 1 70 ? 2.823 1.517 -0.696 1.00 86.88 70 HIS A CA 1
ATOM 535 C C . HIS A 1 70 ? 1.738 0.449 -0.896 1.00 86.88 70 HIS A C 1
ATOM 537 O O . HIS A 1 70 ? 0.808 0.382 -0.098 1.00 86.88 70 HIS A O 1
ATOM 543 N N . MET A 1 71 ? 1.873 -0.437 -1.890 1.00 90.88 71 MET A N 1
ATOM 544 C CA . MET A 1 71 ? 0.966 -1.583 -2.041 1.00 90.88 71 MET A CA 1
ATOM 545 C C . MET A 1 71 ? 1.066 -2.556 -0.858 1.00 90.88 71 MET A C 1
ATOM 547 O O . MET A 1 71 ? 0.048 -3.080 -0.404 1.00 90.88 71 MET A O 1
ATOM 551 N N . ALA A 1 72 ? 2.274 -2.788 -0.331 1.00 89.81 72 ALA A N 1
ATOM 552 C CA . ALA A 1 72 ? 2.505 -3.712 0.779 1.00 89.81 72 ALA A CA 1
ATOM 553 C C . ALA A 1 72 ? 1.800 -3.292 2.083 1.00 89.81 72 ALA A C 1
ATOM 555 O O . ALA A 1 72 ? 1.408 -4.167 2.854 1.00 89.81 72 ALA A O 1
ATOM 556 N N . HIS A 1 73 ? 1.568 -1.993 2.312 1.00 88.38 73 HIS A N 1
ATOM 557 C CA . HIS A 1 73 ? 0.761 -1.499 3.441 1.00 88.38 73 HIS A CA 1
ATOM 558 C C . HIS A 1 73 ? -0.690 -2.010 3.432 1.00 88.38 73 HIS A C 1
ATOM 560 O O . HIS A 1 73 ? -1.323 -2.066 4.487 1.00 88.38 73 HIS A O 1
ATOM 566 N N . PHE A 1 74 ? -1.188 -2.440 2.270 1.00 90.94 74 PHE A N 1
ATOM 567 C CA . PHE A 1 74 ? -2.489 -3.083 2.117 1.00 90.94 74 PHE A CA 1
ATOM 568 C C . PHE A 1 74 ? -2.328 -4.597 1.998 1.00 90.94 74 PHE A C 1
ATOM 570 O O . PHE A 1 74 ? -2.831 -5.336 2.837 1.00 90.94 74 PHE A O 1
ATOM 577 N N . SER A 1 75 ? -1.576 -5.083 1.005 1.00 91.81 75 SER A N 1
ATOM 578 C CA . SER A 1 75 ? -1.542 -6.513 0.661 1.00 91.81 75 SER A CA 1
ATOM 579 C C . SER A 1 75 ? -0.964 -7.410 1.758 1.00 91.81 75 SER A C 1
ATOM 581 O O . SER A 1 75 ? -1.369 -8.564 1.881 1.00 91.81 75 SER A O 1
ATOM 583 N N . ARG A 1 76 ? -0.043 -6.893 2.583 1.00 88.81 76 ARG A N 1
ATOM 584 C CA . ARG A 1 76 ? 0.545 -7.648 3.700 1.00 88.81 76 ARG A CA 1
ATOM 585 C C . ARG A 1 76 ? -0.376 -7.718 4.915 1.00 88.81 76 ARG A C 1
ATOM 587 O O . ARG A 1 76 ? -0.319 -8.696 5.655 1.00 88.81 76 ARG A O 1
ATOM 594 N N . PHE A 1 77 ? -1.166 -6.674 5.146 1.00 88.00 77 PHE A N 1
ATOM 595 C CA . PHE A 1 77 ? -1.912 -6.489 6.393 1.00 88.00 77 PHE A CA 1
ATOM 596 C C . PHE A 1 77 ? -3.419 -6.709 6.238 1.00 88.00 77 PHE A C 1
ATOM 598 O O . PHE A 1 77 ? -4.104 -6.923 7.231 1.00 88.00 77 PHE A O 1
ATOM 605 N N . LEU A 1 78 ? -3.933 -6.716 5.007 1.00 90.12 78 LEU A N 1
ATOM 606 C CA . LEU A 1 78 ? -5.331 -6.974 4.679 1.00 90.12 78 LEU A CA 1
ATOM 607 C C . LEU A 1 78 ? -5.453 -8.326 3.960 1.00 90.12 78 LEU A C 1
ATOM 609 O O . LEU A 1 78 ? -5.570 -8.364 2.733 1.00 90.12 78 LEU A O 1
ATOM 613 N N . PRO A 1 79 ? -5.396 -9.456 4.691 1.00 90.00 79 PRO A N 1
ATOM 614 C CA . PRO A 1 79 ? -5.635 -10.758 4.088 1.00 90.00 79 PRO A CA 1
ATOM 615 C C . PRO A 1 79 ? -7.053 -10.850 3.506 1.00 90.00 79 PRO A C 1
ATOM 617 O O . PRO A 1 79 ? -7.959 -10.087 3.849 1.00 90.00 79 PRO A O 1
ATOM 620 N N . ARG A 1 80 ? -7.264 -11.831 2.622 1.00 89.44 80 ARG A N 1
ATOM 621 C CA . ARG A 1 80 ? -8.586 -12.102 2.047 1.00 89.44 80 ARG A CA 1
ATOM 622 C C . ARG A 1 80 ? -9.618 -12.289 3.161 1.00 89.44 80 ARG A C 1
ATOM 624 O O . ARG A 1 80 ? -9.416 -13.116 4.041 1.00 89.44 80 ARG A O 1
ATOM 631 N N . GLY A 1 81 ? -10.737 -11.574 3.060 1.00 88.00 81 GLY A N 1
ATOM 632 C CA . GLY A 1 81 ? -11.806 -11.584 4.061 1.00 88.00 81 GLY A CA 1
ATOM 633 C C . GLY A 1 81 ? -11.738 -10.424 5.053 1.00 88.00 81 GLY A C 1
ATOM 634 O O . GLY A 1 81 ? -12.637 -10.305 5.880 1.00 88.00 81 GLY A O 1
ATOM 635 N N . SER A 1 82 ? -10.721 -9.557 4.972 1.00 88.25 82 SER A N 1
ATOM 636 C CA . SER A 1 82 ? -10.727 -8.300 5.720 1.00 88.25 82 SER A CA 1
ATOM 637 C C . SER A 1 82 ? -11.912 -7.422 5.317 1.00 88.25 82 SER A C 1
ATOM 639 O O . SER A 1 82 ? -12.206 -7.286 4.128 1.00 88.25 82 SER A O 1
ATOM 641 N N . ARG A 1 83 ? -12.569 -6.803 6.303 1.00 86.38 83 ARG A N 1
ATOM 642 C CA . ARG A 1 83 ? -13.713 -5.899 6.098 1.00 86.38 83 ARG A CA 1
ATOM 643 C C . ARG A 1 83 ? -13.375 -4.477 6.517 1.00 86.38 83 ARG A C 1
ATOM 645 O O . ARG A 1 83 ? -12.722 -4.294 7.539 1.00 86.38 83 ARG A O 1
ATOM 652 N N . LEU A 1 84 ? -13.841 -3.494 5.753 1.00 86.38 84 LEU A N 1
ATOM 653 C CA . LEU A 1 84 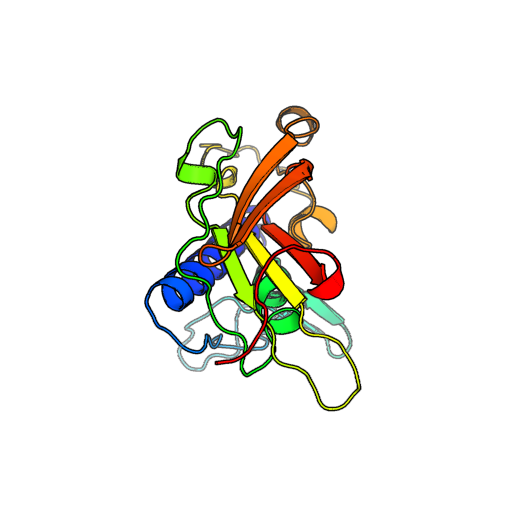? -13.769 -2.079 6.115 1.00 86.38 84 LEU A CA 1
ATOM 654 C C . LEU A 1 84 ? -14.720 -1.779 7.288 1.00 86.38 84 LEU A C 1
ATOM 656 O O . LEU A 1 84 ? -15.826 -2.316 7.338 1.00 86.38 84 LEU A O 1
ATOM 660 N N . LEU A 1 85 ? -14.299 -0.916 8.214 1.00 79.69 85 LEU A N 1
ATOM 661 C CA . LEU A 1 85 ? -15.154 -0.333 9.250 1.00 79.69 85 LEU A CA 1
ATOM 662 C C . LEU A 1 85 ? -15.630 1.056 8.810 1.00 79.69 85 LEU A C 1
ATOM 664 O O . LEU A 1 85 ? -14.816 1.962 8.616 1.00 79.69 85 LEU A O 1
ATOM 668 N N . GLU A 1 86 ? -16.946 1.235 8.679 1.00 67.75 86 GLU A N 1
ATOM 669 C CA . GLU A 1 86 ? -17.543 2.457 8.118 1.00 67.75 86 GLU A CA 1
ATOM 670 C C . GLU A 1 86 ? -17.340 3.708 8.997 1.00 67.75 86 GLU A C 1
ATOM 672 O O . GLU A 1 86 ? -17.288 4.821 8.477 1.00 67.75 86 GLU A O 1
ATOM 677 N N . GLN A 1 87 ? -17.164 3.559 10.316 1.00 59.19 87 GLN A N 1
ATOM 678 C CA . GLN A 1 87 ? -17.055 4.683 11.260 1.00 59.19 87 GLN A CA 1
ATOM 679 C C . GLN A 1 87 ? -15.636 4.899 11.802 1.00 59.19 87 GLN A C 1
ATOM 681 O O . GLN A 1 87 ? -15.396 4.844 13.004 1.00 59.19 87 GLN A O 1
ATOM 686 N N . SER A 1 88 ? -14.681 5.212 10.925 1.00 57.88 88 SER A N 1
ATOM 687 C CA . SER A 1 88 ? -13.299 5.499 11.339 1.00 57.88 88 SER A CA 1
ATOM 688 C C . SER A 1 88 ? -12.987 7.002 11.342 1.00 57.88 88 SER A C 1
ATOM 690 O O . SER A 1 88 ? -12.368 7.506 10.409 1.00 57.88 88 SER A O 1
ATOM 692 N N . VAL A 1 89 ? -13.434 7.758 12.355 1.00 56.03 89 VAL A N 1
ATOM 693 C CA . VAL A 1 89 ? -13.163 9.214 12.417 1.00 56.03 89 VAL A CA 1
ATOM 694 C C . VAL A 1 89 ? -11.773 9.497 12.978 1.00 56.03 89 VAL A C 1
ATOM 696 O O . VAL A 1 89 ? -11.622 9.630 14.189 1.00 56.03 89 VAL A O 1
ATOM 699 N N . VAL A 1 90 ? -10.789 9.665 12.088 1.00 60.19 90 VAL A N 1
ATOM 700 C CA . VAL A 1 90 ? -9.437 10.124 12.437 1.00 60.19 90 VAL A CA 1
ATOM 701 C C . VAL A 1 90 ? -9.371 11.638 12.511 1.00 60.19 90 VAL A C 1
ATOM 703 O O . VAL A 1 90 ? -9.335 12.329 11.497 1.00 60.19 90 VAL A O 1
ATOM 706 N N . SER A 1 91 ? -9.300 12.162 13.733 1.00 58.59 91 SER A N 1
ATOM 707 C CA . SER A 1 91 ? -8.740 13.489 13.973 1.00 58.59 91 SER A CA 1
ATOM 708 C C . SER A 1 91 ? -7.225 13.400 13.848 1.00 58.59 91 SER A C 1
ATOM 710 O O . SER A 1 91 ? -6.630 12.586 14.549 1.00 58.59 91 SER A O 1
ATOM 712 N N . CYS A 1 92 ? -6.609 14.239 13.022 1.00 57.69 92 CYS A N 1
ATOM 713 C CA . CYS A 1 92 ? -5.162 14.383 12.989 1.00 57.69 92 CYS A CA 1
ATOM 714 C C . CYS A 1 92 ? -4.750 15.844 13.162 1.00 57.69 92 CYS A C 1
ATOM 716 O O . CYS A 1 92 ? -5.489 16.769 12.830 1.00 57.69 92 CYS A O 1
ATOM 718 N N . THR A 1 93 ? -3.529 16.039 13.635 1.00 59.09 93 THR A N 1
ATOM 719 C CA . THR A 1 93 ? -2.915 17.340 13.927 1.00 59.09 93 THR A CA 1
ATOM 720 C C . THR A 1 93 ? -2.082 17.891 12.762 1.00 59.09 93 THR A C 1
ATOM 722 O O . THR A 1 93 ? -1.225 18.751 12.966 1.00 59.09 93 THR A O 1
ATOM 725 N N . LEU A 1 94 ? -2.294 17.404 11.530 1.00 60.31 94 LEU A N 1
ATOM 726 C CA . LEU A 1 94 ? -1.556 17.883 10.356 1.00 60.31 94 LEU A CA 1
ATOM 727 C C . LEU A 1 94 ? -2.026 19.262 9.890 1.00 60.31 94 LEU A C 1
ATOM 729 O O . LEU A 1 94 ? -3.132 19.708 10.177 1.00 60.31 94 LEU A O 1
ATOM 733 N N . SER A 1 95 ? -1.143 19.940 9.151 1.00 51.69 95 SER A N 1
ATOM 734 C CA . SER A 1 95 ? -1.295 21.334 8.705 1.00 51.69 95 SER A CA 1
ATOM 735 C C . SER A 1 95 ? -2.541 21.582 7.835 1.00 51.69 95 SER A C 1
ATOM 737 O O . SER A 1 95 ? -2.966 22.725 7.687 1.00 51.69 95 SER A O 1
ATOM 739 N N . SER A 1 96 ? -3.142 20.523 7.287 1.00 56.38 96 SER A N 1
ATOM 740 C CA . SER A 1 96 ? -4.420 20.529 6.576 1.00 56.38 96 SER A CA 1
ATOM 741 C C . SER A 1 96 ? -5.170 19.228 6.852 1.00 56.38 96 SER A C 1
ATOM 743 O O . SER A 1 96 ? -4.565 18.154 6.836 1.00 56.38 96 SER A O 1
ATOM 745 N N . SER A 1 97 ? -6.496 19.309 7.014 1.00 55.03 97 SER A N 1
ATOM 746 C CA . SER A 1 97 ? -7.374 18.135 7.141 1.00 55.03 97 SER A CA 1
ATOM 747 C C . SER A 1 97 ? -7.253 17.189 5.944 1.00 55.03 97 SER A C 1
ATOM 749 O O . SER A 1 97 ? -7.375 15.979 6.115 1.00 55.03 97 SER A O 1
ATOM 751 N N . LYS A 1 98 ? -6.909 17.731 4.763 1.00 55.16 98 LYS A N 1
ATOM 752 C CA . LYS A 1 98 ? -6.684 16.984 3.515 1.00 55.16 98 LYS A CA 1
ATOM 753 C C . LYS A 1 98 ? -5.635 15.890 3.625 1.00 55.16 98 LYS A C 1
ATOM 755 O O . LYS A 1 98 ? -5.747 14.849 2.988 1.00 55.16 98 LYS A O 1
ATOM 760 N N . TYR A 1 99 ? -4.644 16.085 4.488 1.00 57.22 99 TYR A N 1
ATOM 761 C CA . TYR A 1 99 ? -3.567 15.117 4.678 1.00 57.22 99 TYR A CA 1
ATOM 762 C C . TYR A 1 99 ? -3.978 13.915 5.528 1.00 57.22 99 TYR A C 1
ATOM 764 O O . TYR A 1 99 ? -3.201 12.977 5.660 1.00 57.22 99 TYR A O 1
ATOM 772 N N . CYS A 1 100 ? -5.195 13.929 6.072 1.00 57.97 100 CYS A N 1
ATOM 773 C CA . CYS A 1 100 ? -5.750 12.867 6.905 1.00 57.97 100 CYS A CA 1
ATOM 774 C C . CYS A 1 100 ? -7.082 12.339 6.373 1.00 57.97 100 CYS A C 1
ATOM 776 O O . CYS A 1 100 ? -7.746 11.548 7.036 1.00 57.97 100 CYS A O 1
ATOM 778 N N . GLU A 1 101 ? -7.460 12.738 5.155 1.00 59.38 101 GLU A N 1
ATOM 779 C CA . GLU A 1 101 ? -8.702 12.317 4.496 1.00 59.38 101 GLU A CA 1
ATOM 780 C C . GLU A 1 101 ? -8.697 10.825 4.105 1.00 59.38 101 GLU A C 1
ATOM 782 O O . GLU A 1 101 ? -9.749 10.217 3.879 1.00 59.38 101 GLU A O 1
ATOM 787 N N . ASN A 1 102 ? -7.519 10.198 4.095 1.00 71.44 102 ASN A N 1
ATOM 788 C CA . ASN A 1 102 ? -7.312 8.832 3.625 1.00 71.44 102 ASN A CA 1
ATOM 789 C C . ASN A 1 102 ? -6.876 7.902 4.758 1.00 71.44 102 ASN A C 1
ATOM 791 O O . ASN A 1 102 ? -5.800 7.301 4.726 1.00 71.44 102 ASN A O 1
ATOM 795 N N . VAL A 1 103 ? -7.740 7.793 5.766 1.00 76.06 103 VAL A N 1
ATOM 796 C CA . VAL A 1 103 ? -7.646 6.749 6.784 1.00 76.06 103 VAL A CA 1
ATOM 797 C C . VAL A 1 103 ? -8.806 5.775 6.646 1.00 76.06 103 VAL A C 1
ATOM 799 O O . VAL A 1 103 ? -9.944 6.177 6.391 1.00 76.06 103 VAL A O 1
ATOM 802 N N . ALA A 1 104 ? -8.502 4.494 6.825 1.00 80.56 104 ALA A N 1
ATOM 803 C CA . ALA A 1 104 ? -9.482 3.433 6.966 1.00 80.56 104 ALA A CA 1
ATOM 804 C C . ALA A 1 104 ? -9.035 2.430 8.026 1.00 80.56 104 ALA A C 1
ATOM 806 O O . ALA A 1 104 ? -7.842 2.140 8.162 1.00 80.56 104 ALA A O 1
ATOM 807 N N . ALA A 1 105 ? -10.013 1.882 8.742 1.00 82.69 105 ALA A N 1
ATOM 808 C CA . ALA A 1 105 ? -9.824 0.738 9.612 1.00 82.69 105 ALA A CA 1
ATOM 809 C C . ALA A 1 105 ? -10.422 -0.511 8.983 1.00 82.69 105 ALA A C 1
ATOM 811 O O . ALA A 1 105 ? -11.500 -0.469 8.389 1.00 82.69 105 ALA A O 1
ATOM 812 N N . PHE A 1 106 ? -9.739 -1.630 9.169 1.00 85.56 106 PHE A N 1
ATOM 813 C CA . PHE A 1 106 ? -10.167 -2.929 8.696 1.00 85.56 106 PHE A CA 1
ATOM 814 C C . PHE A 1 106 ? -10.124 -3.945 9.831 1.00 85.56 106 PHE A C 1
ATOM 816 O O . PHE A 1 106 ? -9.202 -3.929 10.643 1.00 85.56 106 PHE A O 1
ATOM 823 N N . VAL A 1 107 ? -11.086 -4.861 9.862 1.00 85.19 107 VAL A N 1
ATOM 824 C CA . VAL A 1 107 ? -11.028 -6.060 10.710 1.00 85.19 107 VAL A CA 1
ATOM 825 C C . VAL A 1 107 ? -10.538 -7.213 9.850 1.00 85.19 107 VAL A C 1
ATOM 827 O O . VAL A 1 107 ? -11.130 -7.484 8.805 1.00 85.19 107 VAL A O 1
ATOM 830 N N . THR A 1 108 ? -9.480 -7.897 10.281 1.00 86.12 108 THR A N 1
ATOM 831 C CA . THR A 1 108 ? -8.980 -9.104 9.610 1.00 86.12 108 THR A CA 1
ATOM 832 C C . THR A 1 108 ? -9.718 -10.353 10.104 1.00 86.12 108 THR A C 1
ATOM 834 O O . THR A 1 108 ? -10.042 -10.426 11.291 1.00 86.12 108 THR A O 1
ATOM 837 N N . PRO A 1 109 ? -9.935 -11.368 9.250 1.00 80.62 109 PRO A N 1
ATOM 838 C CA . PRO A 1 109 ? -10.512 -12.642 9.666 1.00 80.62 109 PRO A CA 1
ATOM 839 C C . PRO A 1 109 ? -9.533 -13.474 10.505 1.00 80.62 109 PRO A C 1
ATOM 841 O O . PRO A 1 109 ? -8.313 -13.296 10.428 1.00 80.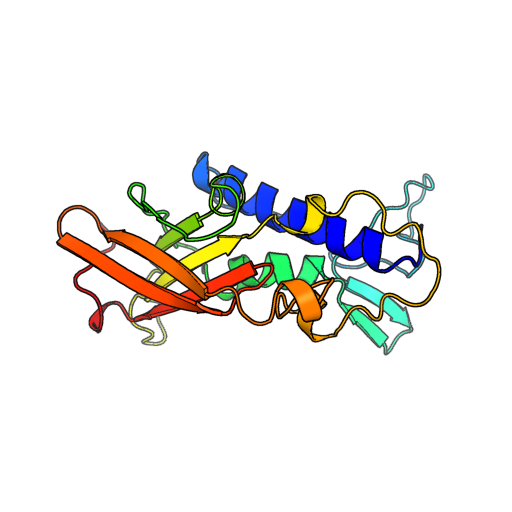62 109 PRO A O 1
ATOM 844 N N . VAL A 1 110 ? -10.075 -14.446 11.248 1.00 71.50 110 VAL A N 1
ATOM 845 C CA . VAL A 1 110 ? -9.271 -15.466 11.928 1.00 71.50 110 VAL A CA 1
ATOM 846 C C . VAL A 1 110 ? -8.724 -16.385 10.844 1.00 71.50 110 VAL A C 1
ATOM 848 O O . VAL A 1 110 ? -9.476 -17.129 10.215 1.00 71.50 110 VAL A O 1
ATOM 851 N N . ASN A 1 111 ? -7.413 -16.364 10.621 1.00 60.66 111 ASN A N 1
ATOM 852 C CA . ASN A 1 111 ? -6.786 -17.357 9.757 1.00 60.66 111 ASN A CA 1
ATOM 853 C C . ASN A 1 111 ? -6.531 -18.653 10.541 1.00 60.66 111 ASN A C 1
ATOM 855 O O . ASN A 1 111 ? -6.198 -18.626 11.727 1.00 60.66 111 ASN A O 1
ATOM 859 N N . ALA A 1 112 ? -6.646 -19.794 9.852 1.00 45.75 112 ALA A N 1
ATOM 860 C CA . ALA A 1 112 ? -6.570 -21.159 10.393 1.00 45.75 112 ALA A CA 1
ATOM 861 C C . ALA A 1 112 ? -5.277 -21.507 11.173 1.00 45.75 112 ALA A C 1
ATOM 863 O O . ALA A 1 112 ? -5.186 -22.579 11.762 1.00 45.75 112 ALA A O 1
ATOM 864 N N . THR A 1 113 ? -4.287 -20.612 11.210 1.00 51.94 113 THR A N 1
ATOM 865 C CA . THR A 1 113 ? -3.020 -20.742 11.945 1.00 51.94 113 THR A CA 1
ATOM 866 C C . THR A 1 113 ? -2.996 -19.958 13.263 1.00 51.94 113 THR A C 1
ATOM 868 O O . THR A 1 113 ? -1.935 -19.504 13.691 1.00 51.94 113 THR A O 1
ATOM 871 N N . SER A 1 114 ? -4.138 -19.802 13.945 1.00 49.50 114 SER A N 1
ATOM 872 C CA . SER A 1 114 ? -4.230 -19.243 15.312 1.00 49.50 114 SER A CA 1
ATOM 873 C C . SER A 1 114 ? -3.729 -17.797 15.485 1.00 49.50 114 SER A C 1
ATOM 875 O O . SER A 1 114 ? -3.323 -17.403 16.575 1.00 49.50 114 SER A O 1
ATOM 877 N N . THR A 1 115 ? -3.789 -16.970 14.437 1.00 56.94 115 THR A N 1
ATOM 878 C CA . THR A 1 115 ? -3.652 -15.515 14.602 1.00 56.94 115 THR A CA 1
ATOM 879 C C . THR A 1 115 ? -5.013 -14.929 14.984 1.00 56.94 115 THR A C 1
ATOM 881 O O . THR A 1 115 ? -5.950 -15.071 14.191 1.00 56.94 115 THR A O 1
ATOM 884 N N . PRO A 1 116 ? -5.156 -14.300 16.165 1.00 64.25 116 PRO A N 1
ATOM 885 C CA . PRO A 1 116 ? -6.400 -13.638 16.541 1.00 64.25 116 PRO A CA 1
ATOM 886 C C . PRO A 1 116 ? -6.739 -12.524 15.544 1.00 64.25 116 PRO A C 1
ATOM 888 O O . PRO A 1 116 ? -5.842 -11.958 14.910 1.00 64.25 116 PRO A O 1
ATOM 891 N N . ASN A 1 117 ? -8.030 -12.193 15.428 1.00 73.56 117 ASN A N 1
ATOM 892 C CA . ASN A 1 117 ? -8.467 -11.035 14.647 1.00 73.56 117 ASN A CA 1
ATOM 893 C C . ASN A 1 117 ? -7.663 -9.804 15.063 1.00 73.56 117 ASN A C 1
ATOM 895 O O . ASN A 1 117 ? -7.344 -9.618 16.243 1.00 73.56 117 ASN A O 1
ATOM 899 N N . SER A 1 118 ? -7.328 -8.974 14.083 1.00 79.69 118 SER A N 1
ATOM 900 C CA . SER A 1 118 ? -6.645 -7.708 14.299 1.00 79.69 118 SER A CA 1
ATOM 901 C C . SER A 1 118 ? -7.442 -6.581 13.665 1.00 79.69 118 SER A C 1
ATOM 903 O O . SER A 1 118 ? -8.066 -6.753 12.615 1.00 79.69 118 SER A O 1
ATOM 905 N N . LEU A 1 119 ? -7.390 -5.420 14.303 1.00 80.62 119 LEU A N 1
ATOM 906 C CA . LEU A 1 119 ? -7.704 -4.163 13.653 1.00 80.62 119 LEU A CA 1
ATOM 907 C C . LEU A 1 119 ? -6.475 -3.678 12.910 1.00 80.62 119 LEU A C 1
ATOM 909 O O . LEU A 1 119 ? -5.373 -3.667 13.459 1.00 80.62 119 LEU A O 1
ATOM 913 N N . VAL A 1 120 ? -6.676 -3.264 11.671 1.00 81.62 120 VAL A N 1
ATOM 914 C CA . VAL A 1 120 ? -5.633 -2.719 10.815 1.00 81.62 120 VAL A CA 1
ATOM 915 C C . VAL A 1 120 ? -6.056 -1.329 10.392 1.00 81.62 120 VAL A C 1
ATOM 917 O O . VAL A 1 120 ? -7.035 -1.171 9.669 1.00 81.62 120 VAL A O 1
ATOM 920 N N . PHE A 1 121 ? -5.311 -0.323 10.828 1.00 78.75 121 PHE A N 1
ATOM 921 C CA . PHE A 1 121 ? -5.477 1.052 10.379 1.00 78.75 121 PHE A CA 1
ATOM 922 C C . PHE A 1 121 ? -4.451 1.337 9.301 1.00 78.75 121 PHE A C 1
ATOM 924 O O . PHE A 1 121 ? -3.257 1.143 9.530 1.00 78.75 121 PHE A O 1
ATOM 931 N N . VAL A 1 122 ? -4.905 1.813 8.147 1.00 77.31 122 VAL A N 1
ATOM 932 C CA . VAL A 1 122 ? -4.017 2.320 7.100 1.00 77.31 122 VAL A CA 1
ATOM 933 C C . VAL A 1 122 ? -4.241 3.819 6.985 1.00 77.31 122 VAL A C 1
ATOM 935 O O . VAL A 1 122 ? -5.358 4.253 6.709 1.00 77.31 122 VAL A O 1
ATOM 938 N N . LEU A 1 123 ? -3.185 4.599 7.221 1.00 73.62 123 LEU A N 1
ATOM 939 C CA . LEU A 1 123 ? -3.195 6.056 7.118 1.00 73.62 123 LEU A CA 1
ATOM 940 C C . LEU A 1 123 ? -2.259 6.468 5.989 1.00 73.62 123 LEU A C 1
ATOM 942 O O . LEU A 1 123 ? -1.070 6.155 6.036 1.00 73.62 123 LEU A O 1
ATOM 946 N N . THR A 1 124 ? -2.767 7.181 4.990 1.00 71.56 124 THR A N 1
ATOM 947 C CA . THR A 1 124 ? -1.928 7.730 3.918 1.00 71.56 124 THR A CA 1
ATOM 948 C C . THR A 1 124 ? -1.851 9.248 4.066 1.00 71.56 124 THR A C 1
ATOM 950 O O . THR A 1 124 ? -2.892 9.907 4.058 1.00 71.56 124 THR A O 1
ATOM 953 N N . SER A 1 125 ? -0.640 9.794 4.164 1.00 64.88 125 SER A N 1
ATOM 954 C CA . SER A 1 125 ? -0.389 11.229 4.328 1.00 64.88 125 SER A CA 1
ATOM 955 C C . SER A 1 125 ? 0.051 11.837 2.994 1.00 64.88 125 SER A C 1
ATOM 957 O O . SER A 1 125 ? 1.114 11.493 2.483 1.00 64.88 125 SER A O 1
ATOM 959 N N . ASP A 1 126 ? -0.722 12.773 2.441 1.00 57.12 126 ASP A N 1
ATOM 960 C CA . ASP A 1 126 ? -0.432 13.415 1.141 1.00 57.12 126 ASP A CA 1
ATOM 961 C C . ASP A 1 126 ? 0.342 14.751 1.266 1.00 57.12 126 ASP A C 1
ATOM 963 O O . ASP A 1 126 ? 0.288 15.616 0.401 1.00 57.12 126 ASP A O 1
ATOM 967 N N . GLU A 1 127 ? 1.097 14.981 2.346 1.00 50.94 127 GLU A N 1
ATOM 968 C CA . GLU A 1 127 ? 1.826 16.261 2.512 1.00 50.94 127 GLU A CA 1
ATOM 969 C C . GLU A 1 127 ? 3.055 16.380 1.571 1.00 50.94 127 GLU A C 1
ATOM 971 O O . GLU A 1 127 ? 3.744 17.398 1.568 1.00 50.94 127 GLU A O 1
ATOM 976 N N . VAL A 1 128 ? 3.325 15.375 0.722 1.00 48.31 128 VAL A N 1
ATOM 977 C CA . VAL A 1 128 ? 4.403 15.417 -0.286 1.00 48.31 128 VAL A CA 1
ATOM 978 C C . VAL A 1 128 ? 4.041 16.238 -1.524 1.00 48.31 128 VAL A C 1
ATOM 980 O O . VAL A 1 128 ? 4.925 16.864 -2.110 1.00 48.31 128 VAL A O 1
ATOM 983 N N . THR A 1 129 ? 2.764 16.329 -1.899 1.00 42.62 129 THR A N 1
ATOM 984 C CA . THR A 1 129 ? 2.337 17.177 -3.027 1.00 42.62 129 THR A CA 1
ATOM 985 C C . THR A 1 129 ? 2.371 18.677 -2.703 1.00 42.62 129 THR A C 1
ATOM 987 O O . THR A 1 129 ? 2.363 19.506 -3.613 1.00 42.62 129 THR A O 1
ATOM 990 N N . ALA A 1 130 ? 2.489 19.049 -1.423 1.00 35.44 130 ALA A N 1
ATOM 991 C CA . ALA A 1 130 ? 2.470 20.433 -0.950 1.00 35.44 130 ALA A CA 1
ATOM 992 C C . ALA A 1 130 ? 3.841 21.136 -0.922 1.00 35.44 130 ALA A C 1
ATOM 994 O O . ALA A 1 130 ? 3.936 22.254 -0.412 1.00 35.44 130 ALA A O 1
ATOM 995 N N . VAL A 1 131 ? 4.899 20.537 -1.485 1.00 40.66 131 VAL A N 1
ATOM 996 C CA . VAL A 1 131 ? 6.154 21.256 -1.768 1.00 40.66 131 VAL A CA 1
ATOM 997 C C . VAL A 1 131 ? 6.202 21.584 -3.266 1.00 40.66 131 VAL A C 1
ATOM 999 O O . VAL A 1 131 ? 6.760 20.814 -4.051 1.00 40.66 131 VAL A O 1
ATOM 1002 N N . PRO A 1 132 ? 5.603 22.707 -3.706 1.00 33.78 132 PRO A N 1
ATOM 1003 C CA . PRO A 1 132 ? 5.710 23.131 -5.088 1.00 33.78 132 PRO A CA 1
ATOM 1004 C C . PRO A 1 132 ? 7.158 23.561 -5.325 1.00 33.78 132 PRO A C 1
ATOM 1006 O O . PRO A 1 132 ? 7.642 24.502 -4.702 1.00 33.78 132 PRO A O 1
ATOM 1009 N N . ASN A 1 133 ? 7.832 22.883 -6.254 1.00 38.12 133 ASN A N 1
ATOM 1010 C CA . ASN A 1 133 ? 9.196 23.157 -6.723 1.00 38.12 133 ASN A CA 1
ATOM 1011 C C . ASN A 1 133 ? 10.333 22.595 -5.854 1.00 38.12 133 ASN A C 1
ATOM 1013 O O . ASN A 1 133 ? 11.064 23.337 -5.203 1.00 38.12 133 ASN A O 1
ATOM 1017 N N . TYR A 1 134 ? 10.621 21.299 -5.999 1.00 41.75 134 TYR A N 1
ATOM 1018 C CA . TYR A 1 134 ? 12.015 20.845 -5.928 1.00 41.75 134 TYR A CA 1
ATOM 1019 C C . TYR A 1 134 ? 12.627 20.880 -7.339 1.00 41.75 134 TYR A C 1
ATOM 1021 O O . TYR A 1 134 ? 12.890 19.862 -7.965 1.00 41.75 134 TYR A O 1
ATOM 1029 N N . ALA A 1 135 ? 12.806 22.096 -7.866 1.00 32.75 135 ALA A N 1
ATOM 1030 C CA . ALA A 1 135 ? 13.505 22.374 -9.126 1.00 32.75 135 ALA A CA 1
ATOM 1031 C C . ALA A 1 135 ? 15.038 22.473 -8.937 1.00 32.75 135 ALA A C 1
ATOM 1033 O O . ALA A 1 135 ? 15.733 23.101 -9.733 1.00 32.75 135 ALA A O 1
ATOM 1034 N N . GLY A 1 136 ? 15.575 21.890 -7.862 1.00 34.25 136 GLY A N 1
ATOM 1035 C CA . GLY A 1 136 ? 17.001 21.883 -7.549 1.00 34.25 136 GLY A CA 1
ATOM 1036 C C . GLY A 1 136 ? 17.603 20.527 -7.874 1.00 34.25 136 GLY A C 1
ATOM 1037 O O . GLY A 1 136 ? 17.519 19.603 -7.071 1.00 34.25 136 GLY A O 1
ATOM 1038 N N . GLY A 1 137 ? 18.193 20.398 -9.060 1.00 38.72 137 GLY A N 1
ATOM 1039 C CA . GLY A 1 137 ? 18.950 19.213 -9.433 1.00 38.72 137 GLY A CA 1
ATOM 1040 C C . GLY A 1 137 ? 20.100 18.963 -8.460 1.00 38.72 137 GLY A C 1
ATOM 1041 O O . GLY A 1 137 ? 21.048 19.733 -8.426 1.00 38.72 137 GLY A O 1
ATOM 1042 N N . ALA A 1 138 ? 20.000 17.890 -7.682 1.00 31.58 138 ALA A N 1
ATOM 1043 C CA . ALA A 1 138 ? 21.094 17.079 -7.152 1.00 31.58 138 ALA A CA 1
ATOM 1044 C C . ALA A 1 138 ? 20.470 16.039 -6.216 1.00 31.58 138 ALA A C 1
ATOM 1046 O O . ALA A 1 138 ? 19.952 16.391 -5.165 1.00 31.58 138 ALA A O 1
ATOM 1047 N N . GLY A 1 139 ? 20.504 14.770 -6.628 1.00 37.03 139 GLY A N 1
ATOM 1048 C CA . GLY A 1 139 ? 20.361 13.606 -5.754 1.00 37.03 139 GLY A CA 1
ATOM 1049 C C . GLY A 1 139 ? 19.313 13.715 -4.649 1.00 37.03 139 GLY A C 1
ATOM 1050 O O . GLY A 1 139 ? 19.672 13.803 -3.478 1.00 37.03 139 GLY A O 1
ATOM 1051 N N . VAL A 1 140 ? 18.029 13.578 -4.994 1.00 40.06 140 VAL A N 1
ATOM 1052 C CA . VAL A 1 140 ? 17.103 12.984 -4.026 1.00 40.06 140 VAL A CA 1
ATOM 1053 C C . VAL A 1 140 ? 17.569 11.542 -3.879 1.00 40.06 140 VAL A C 1
ATOM 1055 O O . VAL A 1 140 ? 17.214 10.669 -4.671 1.00 40.06 140 VAL A O 1
ATOM 1058 N N . LEU A 1 141 ? 18.449 11.309 -2.905 1.00 36.97 141 LEU A N 1
ATOM 1059 C CA . LEU A 1 141 ? 18.576 10.000 -2.298 1.00 36.97 141 LEU A CA 1
ATOM 1060 C C . LEU A 1 141 ? 17.158 9.686 -1.836 1.00 36.97 141 LEU A C 1
ATOM 1062 O O . LEU A 1 141 ? 16.663 10.282 -0.880 1.00 36.97 141 LEU A O 1
ATOM 1066 N N . ILE A 1 142 ? 16.461 8.838 -2.595 1.00 46.62 142 ILE A N 1
ATOM 1067 C CA . ILE A 1 142 ? 15.296 8.144 -2.076 1.00 46.62 142 ILE A CA 1
ATOM 1068 C C . ILE A 1 142 ? 15.873 7.382 -0.897 1.00 46.62 142 ILE A C 1
ATOM 1070 O O . ILE A 1 142 ? 16.531 6.361 -1.076 1.00 46.62 142 ILE A O 1
ATOM 1074 N N . TYR A 1 143 ? 15.743 7.969 0.287 1.00 48.50 143 TYR A N 1
ATOM 1075 C CA . TYR A 1 143 ? 16.013 7.289 1.529 1.00 48.50 143 TYR A CA 1
ATOM 1076 C C . TYR A 1 143 ? 15.277 5.955 1.427 1.00 48.50 143 TYR A C 1
ATOM 1078 O O . TYR A 1 143 ? 14.101 5.910 1.052 1.00 48.50 143 TYR A O 1
ATOM 1086 N N . ASP A 1 144 ? 15.990 4.865 1.678 1.00 47.72 144 ASP A N 1
ATOM 1087 C CA . ASP A 1 144 ? 15.414 3.525 1.772 1.00 47.72 144 ASP A CA 1
ATOM 1088 C C . ASP A 1 144 ? 14.203 3.564 2.727 1.00 47.72 144 ASP A C 1
ATOM 1090 O O . ASP A 1 144 ? 13.210 2.862 2.559 1.00 47.72 144 ASP A O 1
ATOM 1094 N N . GLU A 1 145 ? 14.272 4.481 3.692 1.00 51.03 145 GLU A N 1
ATOM 1095 C CA . GLU A 1 145 ? 13.218 4.928 4.576 1.00 51.03 145 GLU A CA 1
ATOM 1096 C C . GLU A 1 145 ? 12.011 5.503 3.807 1.00 51.03 145 GLU A C 1
ATOM 1098 O O . GLU A 1 145 ? 10.923 4.955 3.940 1.00 51.03 145 GLU A O 1
ATOM 1103 N N . LEU A 1 146 ? 12.160 6.530 2.956 1.00 51.50 146 LEU A N 1
ATOM 1104 C CA . LEU A 1 146 ? 11.049 7.117 2.180 1.00 51.50 146 LEU A CA 1
ATOM 1105 C C . LEU A 1 146 ? 10.358 6.085 1.286 1.00 51.50 146 LEU A C 1
ATOM 1107 O O . LEU A 1 146 ? 9.132 6.074 1.191 1.00 51.50 146 LEU A O 1
ATOM 1111 N N . ALA A 1 147 ? 11.141 5.198 0.665 1.00 48.12 147 ALA A N 1
ATOM 1112 C CA . ALA A 1 147 ? 10.607 4.087 -0.114 1.00 48.12 147 ALA A CA 1
ATOM 1113 C C . ALA A 1 147 ? 9.780 3.136 0.760 1.00 48.12 147 ALA A C 1
ATOM 1115 O O . ALA A 1 147 ? 8.716 2.716 0.330 1.00 48.12 147 ALA A O 1
ATOM 1116 N N . LYS A 1 148 ? 10.201 2.867 2.002 1.00 52.28 148 LYS A N 1
ATOM 1117 C CA . LYS A 1 148 ? 9.464 2.068 3.002 1.00 52.28 148 LYS A CA 1
ATOM 1118 C C . LYS A 1 148 ? 8.321 2.833 3.681 1.00 52.28 148 LYS A C 1
ATOM 1120 O O . LYS A 1 148 ? 7.786 2.348 4.677 1.00 52.28 148 LYS A O 1
ATOM 1125 N N . GLY A 1 149 ? 7.979 4.031 3.202 1.00 54.50 149 GLY A N 1
ATOM 1126 C CA . GLY A 1 149 ? 6.993 4.892 3.844 1.00 54.50 149 GLY A CA 1
ATOM 1127 C C . GLY A 1 149 ? 7.451 5.405 5.210 1.00 54.50 149 GLY A C 1
ATOM 1128 O O . GLY A 1 149 ? 6.618 5.655 6.062 1.00 54.50 149 GLY A O 1
ATOM 1129 N N . GLN A 1 150 ? 8.757 5.522 5.452 1.00 50.47 150 GLN A N 1
ATOM 1130 C CA . GLN A 1 150 ? 9.393 6.005 6.678 1.00 50.47 150 GLN A CA 1
ATOM 1131 C C . GLN A 1 150 ? 10.126 7.323 6.384 1.00 50.47 150 GLN A C 1
ATOM 1133 O O . GLN A 1 150 ? 11.114 7.366 5.667 1.00 50.47 150 GLN A O 1
ATOM 1138 N N . GLY A 1 151 ? 9.660 8.438 6.935 1.00 48.31 151 GLY A N 1
ATOM 1139 C CA . GLY A 1 151 ? 10.354 9.721 6.799 1.00 48.31 151 GLY A CA 1
ATOM 1140 C C . GLY A 1 151 ? 9.834 10.624 5.684 1.00 48.31 151 GLY A C 1
ATOM 1141 O O . GLY A 1 151 ? 8.780 10.382 5.096 1.00 48.31 151 GLY A O 1
ATOM 1142 N N . SER A 1 152 ? 10.554 11.732 5.484 1.00 50.31 152 SER A N 1
ATOM 1143 C CA . SER A 1 152 ? 10.120 12.914 4.734 1.00 50.31 152 SER A CA 1
ATOM 1144 C C . SER A 1 152 ? 11.111 13.330 3.660 1.00 50.31 152 SER A C 1
ATOM 1146 O O . SER A 1 152 ? 12.319 13.259 3.877 1.00 50.31 152 SER A O 1
ATOM 1148 N N . LEU A 1 153 ? 10.597 13.863 2.546 1.00 48.75 153 LEU A N 1
ATOM 1149 C CA . LEU A 1 153 ? 11.404 14.545 1.529 1.00 48.75 153 LEU A CA 1
ATOM 1150 C C . LEU A 1 153 ? 12.152 15.762 2.094 1.00 48.75 153 LEU A C 1
ATOM 1152 O O . LEU A 1 153 ? 13.149 16.185 1.516 1.00 48.75 153 LEU A O 1
ATOM 1156 N N . ASN A 1 154 ? 11.707 16.306 3.232 1.00 49.59 154 ASN A N 1
ATOM 1157 C CA . ASN A 1 154 ? 12.425 17.342 3.962 1.00 49.59 154 ASN A CA 1
ATOM 1158 C C . ASN A 1 154 ? 12.563 16.967 5.450 1.00 49.59 154 ASN A C 1
ATOM 1160 O O . ASN A 1 154 ? 11.741 17.369 6.278 1.00 49.59 154 ASN A O 1
ATOM 1164 N N . PRO A 1 155 ? 13.617 16.226 5.832 1.00 47.56 155 PRO A N 1
ATOM 1165 C CA . PRO A 1 155 ? 13.814 15.786 7.211 1.00 47.56 155 PRO A CA 1
ATOM 1166 C C . PRO A 1 155 ? 13.813 16.939 8.227 1.00 47.56 155 PRO A C 1
ATOM 1168 O O . PRO A 1 155 ? 13.436 16.729 9.369 1.00 47.56 155 PRO A O 1
ATOM 1171 N N . GLY A 1 156 ? 14.197 18.161 7.838 1.00 47.56 156 GLY A N 1
ATOM 1172 C CA . GLY A 1 156 ? 14.204 19.327 8.730 1.00 47.56 156 GLY A CA 1
ATOM 1173 C C . GLY A 1 156 ? 12.823 19.931 9.013 1.00 47.56 156 GLY A C 1
ATOM 1174 O O . GLY A 1 156 ? 12.647 20.560 10.050 1.00 47.56 156 GLY A O 1
ATOM 1175 N N . VAL A 1 157 ? 11.841 19.729 8.128 1.00 49.03 157 VAL A N 1
ATOM 1176 C CA . VAL A 1 157 ? 10.477 20.289 8.258 1.00 49.03 157 VAL A CA 1
ATOM 1177 C C . VAL A 1 157 ? 9.512 19.313 8.941 1.00 49.03 157 VAL A C 1
ATOM 1179 O O . VAL A 1 157 ? 8.503 19.729 9.507 1.00 49.03 157 VAL A O 1
ATOM 1182 N N . PHE A 1 158 ? 9.827 18.015 8.919 1.00 48.38 158 PHE A N 1
ATOM 1183 C CA . PHE A 1 158 ? 8.891 16.957 9.310 1.00 48.38 158 PHE A CA 1
ATOM 1184 C C . PHE A 1 158 ? 9.370 16.047 10.448 1.00 48.38 158 PHE A C 1
ATOM 1186 O O . PHE A 1 158 ? 8.589 15.223 10.910 1.00 48.38 158 PHE A O 1
ATOM 1193 N N . LYS A 1 159 ? 10.602 16.213 10.955 1.00 45.31 159 LYS A N 1
ATOM 1194 C CA . LYS A 1 159 ? 11.171 15.414 12.066 1.00 45.31 159 LYS A CA 1
ATOM 1195 C C . LYS A 1 159 ? 10.454 15.544 13.422 1.00 45.31 159 LYS A C 1
ATOM 1197 O O . LYS A 1 159 ? 10.930 14.991 14.404 1.00 45.31 159 LYS A O 1
ATOM 1202 N N . SER A 1 160 ? 9.350 16.281 13.510 1.00 50.12 160 SER A N 1
ATOM 1203 C CA . SER A 1 160 ? 8.686 16.576 14.785 1.00 50.12 160 SER A CA 1
ATOM 1204 C C . SER A 1 160 ? 7.163 16.662 14.715 1.00 50.12 160 SER A C 1
ATOM 1206 O O . SER A 1 160 ? 6.543 17.151 15.658 1.00 50.12 160 SER A O 1
ATOM 1208 N N . LYS A 1 161 ? 6.531 16.225 13.619 1.00 59.69 161 LYS A N 1
ATOM 1209 C CA . LYS A 1 161 ? 5.067 16.211 13.565 1.00 59.69 161 LYS A CA 1
ATOM 1210 C C . LYS A 1 161 ? 4.561 14.870 14.077 1.00 59.69 161 LYS A C 1
ATOM 1212 O O . LYS A 1 161 ? 4.747 13.837 13.451 1.00 59.69 161 LYS A O 1
ATOM 1217 N N . GLU A 1 162 ? 3.939 14.896 15.239 1.00 68.69 162 GLU A N 1
ATOM 1218 C CA . GLU A 1 162 ? 3.138 13.791 15.738 1.00 68.69 162 GLU A CA 1
ATOM 1219 C C . GLU A 1 162 ? 1.781 13.797 15.019 1.00 68.69 162 GLU A C 1
ATOM 1221 O O . GLU A 1 162 ? 1.107 14.827 14.934 1.00 68.69 162 GLU A O 1
ATOM 1226 N N . VAL A 1 163 ? 1.392 12.649 14.469 1.00 68.69 163 VAL A N 1
ATOM 1227 C CA . VAL A 1 163 ? 0.055 12.368 13.952 1.00 68.69 163 VAL A CA 1
ATOM 1228 C C . VAL A 1 163 ? -0.717 11.711 15.082 1.00 68.69 163 VAL A C 1
ATOM 1230 O O . VAL A 1 163 ? -0.577 10.514 15.330 1.00 68.69 163 VAL A O 1
ATOM 1233 N N . GLN A 1 164 ? -1.534 12.495 15.776 1.00 74.31 164 GLN A N 1
ATOM 1234 C CA . GLN A 1 164 ? -2.567 11.912 16.624 1.00 74.31 164 GLN A CA 1
ATOM 1235 C C . GLN A 1 164 ? -3.598 11.246 15.717 1.00 74.31 164 GLN A C 1
ATOM 1237 O O . GLN A 1 164 ? -3.944 11.804 14.676 1.00 74.31 164 GLN A O 1
ATOM 1242 N N . TYR A 1 165 ? -4.067 10.060 16.081 1.00 73.69 165 TYR A N 1
ATOM 1243 C CA . TYR A 1 165 ? -5.206 9.438 15.425 1.00 73.69 165 TYR A CA 1
ATOM 1244 C C . TYR A 1 165 ? -6.213 8.984 16.470 1.00 73.69 165 TYR A C 1
ATOM 1246 O O . TYR A 1 165 ? -5.858 8.660 17.598 1.00 73.69 165 TYR A O 1
ATOM 1254 N N . THR A 1 166 ? -7.477 8.969 16.072 1.00 73.19 166 THR A N 1
ATOM 1255 C CA . THR A 1 166 ? -8.589 8.426 16.849 1.00 73.19 166 THR A CA 1
ATOM 1256 C C . THR A 1 166 ? -9.415 7.594 15.889 1.00 73.19 166 THR A C 1
ATOM 1258 O O . THR A 1 166 ? -9.603 8.013 14.762 1.00 73.19 166 THR A O 1
ATOM 1261 N N . VAL A 1 167 ? -9.873 6.406 16.251 1.00 70.06 167 VAL A N 1
ATOM 1262 C CA . VAL A 1 167 ? -10.727 5.602 15.371 1.00 70.06 167 VAL A CA 1
ATOM 1263 C C . VAL A 1 167 ? -11.889 5.041 16.166 1.00 70.06 167 VAL A C 1
ATOM 1265 O O . VAL A 1 167 ? -11.700 4.508 17.258 1.00 70.06 167 VAL A O 1
ATOM 1268 N N . GLY A 1 168 ? -13.091 5.208 15.618 1.00 67.12 168 GLY A N 1
ATOM 1269 C CA . GLY A 1 168 ? -14.322 4.682 16.184 1.00 67.12 168 GLY A CA 1
ATOM 1270 C C . GLY A 1 168 ? -14.506 3.217 15.818 1.00 67.12 168 GLY A C 1
ATOM 1271 O O . GLY A 1 168 ? -14.183 2.785 14.713 1.00 67.12 168 GLY A O 1
ATOM 1272 N N . CYS A 1 169 ? -15.033 2.449 16.762 1.00 67.50 169 CYS A N 1
ATOM 1273 C CA . CYS A 1 169 ? -15.419 1.063 16.556 1.00 67.50 169 CYS A CA 1
ATOM 1274 C C . CYS A 1 169 ? -16.911 0.921 16.837 1.00 67.50 169 CYS A C 1
ATOM 1276 O O . CYS A 1 169 ? -17.314 1.193 17.966 1.00 67.50 169 CYS A O 1
ATOM 1278 N N . ASP A 1 170 ? -17.692 0.507 15.830 1.00 64.81 170 ASP A N 1
ATOM 1279 C CA . ASP A 1 170 ? -19.153 0.274 15.796 1.00 64.81 170 ASP A CA 1
ATOM 1280 C C . ASP A 1 170 ? -19.874 0.303 17.164 1.00 64.81 170 ASP A C 1
ATOM 1282 O O . ASP A 1 170 ? -20.255 -0.728 17.722 1.00 64.81 170 ASP A O 1
ATOM 1286 N N . GLY A 1 171 ? -20.063 1.503 17.723 1.00 57.09 171 GLY A N 1
ATOM 1287 C CA . GLY A 1 171 ? -20.799 1.731 18.972 1.00 57.09 171 GLY A CA 1
ATOM 1288 C C . GLY A 1 171 ? -20.161 1.202 20.269 1.00 57.09 171 GLY A C 1
ATOM 1289 O O . GLY A 1 171 ? -20.845 1.195 21.290 1.00 57.09 171 GLY A O 1
ATOM 1290 N N . VAL A 1 172 ? -18.895 0.763 20.265 1.00 61.22 172 VAL A N 1
ATOM 1291 C CA . VAL A 1 172 ? -18.229 0.164 21.444 1.00 61.22 172 VAL A CA 1
ATOM 1292 C C . VAL A 1 172 ? -17.165 1.067 22.073 1.00 61.22 172 VAL A C 1
ATOM 1294 O O . VAL A 1 172 ? -16.954 1.010 23.282 1.00 61.22 172 VAL A O 1
ATOM 1297 N N . GLY A 1 173 ? -16.511 1.933 21.294 1.00 67.81 173 GLY A N 1
ATOM 1298 C CA . GLY A 1 173 ? -15.517 2.864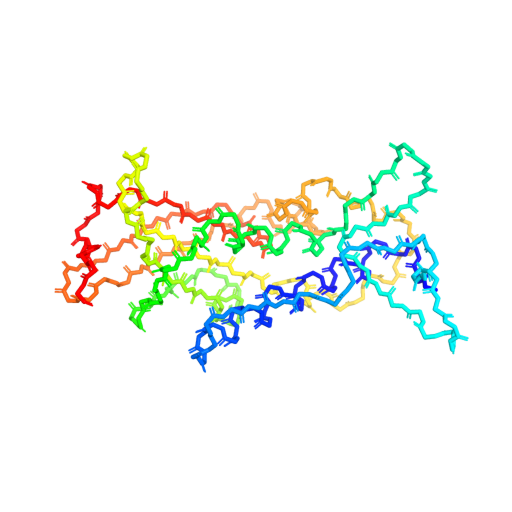 21.831 1.00 67.81 173 GLY A CA 1
ATOM 1299 C C . GLY A 1 173 ? -14.591 3.466 20.780 1.00 67.81 173 GLY A C 1
ATOM 1300 O O . GLY A 1 173 ? -14.788 3.281 19.579 1.00 67.81 173 GLY A O 1
ATOM 1301 N N . TRP A 1 174 ? -13.576 4.181 21.264 1.00 73.12 174 TRP A N 1
ATOM 1302 C CA . TRP A 1 174 ? -12.559 4.850 20.458 1.00 73.12 174 TRP A CA 1
ATOM 1303 C C . TRP A 1 174 ? -11.171 4.314 20.809 1.00 73.12 174 TRP A C 1
ATOM 1305 O O . TRP A 1 174 ? -10.884 4.070 21.982 1.00 73.12 174 TRP A O 1
ATOM 1315 N N . VAL A 1 175 ? -10.315 4.152 19.803 1.00 74.19 175 VAL A N 1
ATOM 1316 C CA . VAL A 1 175 ? -8.882 3.883 19.981 1.00 74.19 175 VAL A CA 1
ATOM 1317 C C . VAL A 1 175 ? -8.114 5.107 19.517 1.00 74.19 175 VAL A C 1
ATOM 1319 O O . VAL A 1 175 ? -8.288 5.527 18.374 1.00 74.19 175 VAL A O 1
ATOM 1322 N N . SER A 1 176 ? -7.273 5.662 20.386 1.00 77.75 176 SER A N 1
ATOM 1323 C CA . SER A 1 176 ? -6.450 6.826 20.072 1.00 77.75 176 SER A CA 1
ATOM 1324 C C . SER A 1 176 ? -5.001 6.575 20.442 1.00 77.75 176 SER A C 1
ATOM 1326 O O . SER A 1 176 ? -4.725 5.997 21.491 1.00 77.75 176 SER A O 1
ATOM 1328 N N . ASP A 1 177 ? -4.087 7.032 19.596 1.00 76.88 177 ASP A N 1
ATOM 1329 C CA . ASP A 1 177 ? -2.652 6.993 19.864 1.00 76.88 177 ASP A CA 1
ATOM 1330 C C . ASP A 1 177 ? -1.936 8.064 19.025 1.00 76.88 177 ASP A C 1
ATOM 1332 O O . ASP A 1 177 ? -2.555 8.798 18.243 1.00 76.88 177 ASP A O 1
ATOM 1336 N N . VAL A 1 178 ? -0.624 8.164 19.200 1.00 78.62 178 VAL A N 1
ATOM 1337 C CA . VAL A 1 178 ? 0.239 9.130 18.533 1.00 78.62 178 VAL A CA 1
ATOM 1338 C C . VAL A 1 178 ? 1.287 8.400 17.702 1.00 78.62 178 VAL A C 1
ATOM 1340 O O . VAL A 1 178 ? 2.005 7.533 18.191 1.00 78.62 178 VAL A O 1
ATOM 1343 N N . LEU A 1 179 ? 1.395 8.766 16.426 1.00 74.19 179 LEU A N 1
ATOM 1344 C CA . LEU A 1 179 ? 2.396 8.232 15.507 1.00 74.19 179 LEU A CA 1
ATOM 1345 C C . LEU A 1 179 ? 3.381 9.325 15.112 1.00 74.19 179 LEU A C 1
ATOM 1347 O O . LEU A 1 179 ? 3.002 10.470 14.885 1.00 74.19 179 LEU A O 1
ATOM 1351 N N . GLU A 1 180 ? 4.646 8.969 14.937 1.00 72.56 180 GLU A N 1
ATOM 1352 C CA . GLU A 1 180 ? 5.592 9.839 14.236 1.00 72.56 180 GLU A CA 1
ATOM 1353 C C . GLU A 1 180 ? 5.127 10.053 12.785 1.00 72.56 180 GLU A C 1
ATOM 1355 O O . GLU A 1 180 ? 4.653 9.116 12.144 1.00 72.56 180 GLU A O 1
ATOM 1360 N N . TRP A 1 181 ? 5.250 11.258 12.227 1.00 69.56 181 TRP A N 1
ATOM 1361 C CA . TRP A 1 181 ? 4.835 11.512 10.847 1.00 69.56 181 TRP A CA 1
ATOM 1362 C C . TRP A 1 181 ? 5.593 10.642 9.837 1.00 69.56 181 TRP A C 1
ATOM 1364 O O . TRP A 1 181 ? 6.820 10.528 9.861 1.00 69.56 181 TRP A O 1
ATOM 1374 N N . LYS A 1 182 ? 4.835 10.059 8.902 1.00 70.44 182 LYS A N 1
ATOM 1375 C CA . LYS A 1 182 ? 5.351 9.335 7.740 1.00 70.44 182 LYS A CA 1
ATOM 1376 C C . LYS A 1 182 ? 4.380 9.432 6.560 1.00 70.44 182 LYS A C 1
ATOM 1378 O O . LYS A 1 182 ? 3.200 9.745 6.735 1.00 70.44 182 LYS A O 1
ATOM 1383 N N . ALA A 1 183 ? 4.893 9.122 5.370 1.00 70.31 183 ALA A N 1
ATOM 1384 C CA . ALA A 1 183 ? 4.157 9.086 4.107 1.00 70.31 183 ALA A CA 1
ATOM 1385 C C . ALA A 1 183 ? 2.940 8.145 4.128 1.00 70.31 183 ALA A C 1
ATOM 1387 O O . ALA A 1 183 ? 1.870 8.488 3.631 1.00 70.31 183 ALA A O 1
ATOM 1388 N N . ILE A 1 184 ? 3.108 6.957 4.701 1.00 75.88 184 ILE A N 1
ATOM 1389 C CA . ILE A 1 184 ? 2.051 5.965 4.865 1.00 75.88 184 ILE A CA 1
ATOM 1390 C C . ILE A 1 184 ? 2.332 5.157 6.130 1.00 75.88 184 ILE A C 1
ATOM 1392 O O . ILE A 1 184 ? 3.478 4.846 6.451 1.00 75.88 184 ILE A O 1
ATOM 1396 N N . HIS A 1 185 ? 1.276 4.834 6.865 1.00 78.56 185 HIS A N 1
ATOM 1397 C CA . HIS A 1 185 ? 1.332 4.082 8.108 1.00 78.56 185 HIS A CA 1
ATOM 1398 C C . HIS A 1 185 ? 0.384 2.903 8.058 1.00 78.56 185 HIS A C 1
ATOM 1400 O O . HIS A 1 185 ? -0.742 3.029 7.580 1.00 78.56 185 HIS A O 1
ATOM 1406 N N . THR A 1 186 ? 0.828 1.788 8.635 1.00 82.56 186 THR A N 1
ATOM 1407 C CA . THR A 1 186 ? -0.069 0.702 9.020 1.00 82.56 186 THR A CA 1
ATOM 1408 C C . THR A 1 186 ? 0.096 0.429 10.503 1.00 82.56 186 THR A C 1
ATOM 1410 O O . THR A 1 186 ? 1.200 0.132 10.957 1.00 82.56 186 THR A O 1
ATOM 1413 N N . VAL A 1 187 ? -1.002 0.512 11.246 1.00 81.44 187 VAL A N 1
ATOM 1414 C CA . VAL A 1 187 ? -1.063 0.137 12.660 1.00 81.44 187 VAL A CA 1
ATOM 14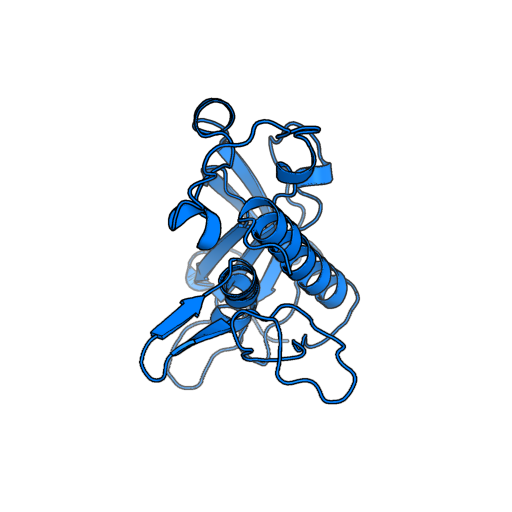15 C C . VAL A 1 187 ? -1.889 -1.133 12.768 1.00 81.44 187 VAL A C 1
ATOM 1417 O O . VAL A 1 187 ? -3.000 -1.192 12.247 1.00 81.44 187 VAL A O 1
ATOM 1420 N N . VAL A 1 188 ? -1.343 -2.149 13.431 1.00 84.19 188 VAL A N 1
ATOM 1421 C CA . VAL A 1 188 ? -2.018 -3.430 13.655 1.00 84.19 188 VAL A CA 1
ATOM 1422 C C . VAL A 1 188 ? -2.224 -3.603 15.148 1.00 84.19 188 VAL A C 1
ATOM 1424 O O . VAL A 1 188 ? -1.251 -3.639 15.899 1.00 84.19 188 VAL A O 1
ATOM 1427 N N . ILE A 1 189 ? -3.478 -3.725 15.571 1.00 81.00 189 ILE A N 1
ATOM 1428 C CA . ILE A 1 189 ? -3.832 -3.913 16.975 1.00 81.00 189 ILE A CA 1
ATOM 1429 C C . ILE A 1 189 ? -4.588 -5.234 17.128 1.00 81.00 189 ILE A C 1
ATOM 1431 O O . ILE A 1 189 ? -5.664 -5.388 16.546 1.00 81.00 189 ILE A O 1
ATOM 1435 N N . PRO A 1 190 ? -4.061 -6.199 17.903 1.00 81.12 190 PRO A N 1
ATOM 1436 C CA . PRO A 1 190 ? -4.795 -7.410 18.243 1.00 81.12 190 PRO A CA 1
ATOM 1437 C C . PRO A 1 190 ? -6.134 -7.069 18.898 1.00 81.12 190 PRO A C 1
ATOM 1439 O O . PRO A 1 190 ? -6.191 -6.267 19.829 1.00 81.12 190 PRO A O 1
ATOM 1442 N N . CYS A 1 191 ? -7.210 -7.717 18.466 1.00 74.50 191 CYS A N 1
ATOM 1443 C CA . CYS A 1 191 ? -8.559 -7.378 18.918 1.00 74.50 191 CYS A CA 1
ATOM 1444 C C . CYS A 1 191 ? -8.800 -7.573 20.419 1.00 74.50 191 CYS A C 1
ATOM 1446 O O . CYS A 1 191 ? -9.641 -6.894 20.990 1.00 74.50 191 CYS A O 1
ATOM 1448 N N . GLY A 1 192 ? -8.031 -8.438 21.088 1.00 69.19 192 GLY A N 1
ATOM 1449 C CA . GLY A 1 192 ? -8.098 -8.587 22.546 1.00 69.19 192 GLY A CA 1
ATOM 1450 C C . GLY A 1 192 ? -7.562 -7.387 23.340 1.00 69.19 192 GLY A C 1
ATOM 1451 O O . GLY A 1 192 ? -7.708 -7.364 24.557 1.00 69.19 192 GLY A O 1
ATOM 1452 N N . LEU A 1 193 ? -6.926 -6.412 22.682 1.00 71.75 193 LEU A N 1
ATOM 1453 C CA . LEU A 1 193 ? -6.320 -5.234 23.315 1.00 71.75 193 LEU A CA 1
ATOM 1454 C C . LEU A 1 193 ? -7.137 -3.952 23.118 1.00 71.75 193 LEU A C 1
ATOM 1456 O O . LEU A 1 193 ? -6.716 -2.885 23.556 1.00 71.75 193 LEU A O 1
ATOM 1460 N N . VAL A 1 194 ? -8.290 -4.039 22.455 1.00 68.00 194 VAL A N 1
ATOM 1461 C CA . VAL A 1 194 ? -9.130 -2.888 22.118 1.00 68.00 194 VAL A CA 1
ATOM 1462 C C . VAL A 1 194 ? -10.592 -3.196 22.410 1.00 68.00 194 VAL A C 1
ATOM 1464 O O . VAL A 1 194 ? -11.024 -4.333 22.244 1.00 68.00 194 VAL A O 1
ATOM 1467 N N . PRO A 1 195 ? -11.396 -2.192 22.792 1.00 62.31 195 PRO A N 1
ATOM 1468 C CA . PRO A 1 195 ? -12.820 -2.380 23.064 1.00 62.31 195 PRO A CA 1
ATOM 1469 C C . PRO A 1 195 ? -13.644 -2.680 21.800 1.00 62.31 195 PRO A C 1
ATOM 1471 O O . PRO A 1 195 ? -14.861 -2.753 21.862 1.00 62.31 195 PRO A O 1
ATOM 1474 N N . CYS A 1 196 ? -13.029 -2.834 20.633 1.00 62.84 196 CYS A N 1
ATOM 1475 C CA . CYS A 1 196 ? -13.727 -2.985 19.366 1.00 62.84 196 CYS A CA 1
ATOM 1476 C C . CYS A 1 196 ? -14.282 -4.402 19.188 1.00 62.84 196 CYS A C 1
ATOM 1478 O O . CYS A 1 196 ? -13.569 -5.389 19.366 1.00 62.84 196 CYS A O 1
ATOM 1480 N N . LYS A 1 197 ? -15.542 -4.513 18.748 1.00 63.28 197 LYS A N 1
ATOM 1481 C CA . LYS A 1 197 ? -16.099 -5.790 18.284 1.00 63.28 197 LYS A CA 1
ATOM 1482 C C . LYS A 1 197 ? -15.441 -6.184 16.965 1.00 63.28 197 LYS A C 1
ATOM 1484 O O . LYS A 1 197 ? -15.841 -5.738 15.893 1.00 63.28 197 LYS A O 1
ATOM 1489 N N . CYS A 1 198 ? -14.436 -7.042 17.053 1.00 64.00 198 CYS A N 1
ATOM 1490 C CA . CYS A 1 198 ? -13.798 -7.654 15.892 1.00 64.00 198 CYS A CA 1
ATOM 1491 C C . CYS A 1 198 ? -14.507 -8.914 15.397 1.00 64.00 198 CYS A C 1
ATOM 1493 O O . CYS A 1 198 ? -13.929 -9.679 14.621 1.00 64.00 198 CYS A O 1
ATOM 1495 N N . ASP A 1 199 ? -15.728 -9.158 15.859 1.00 56.84 199 ASP A N 1
ATOM 1496 C CA . ASP A 1 199 ? -16.493 -10.311 15.424 1.00 56.84 199 ASP A CA 1
ATOM 1497 C C . ASP A 1 199 ? -16.884 -10.129 13.954 1.00 56.84 199 ASP A C 1
ATOM 1499 O O . ASP A 1 199 ? -17.281 -9.046 13.503 1.00 56.84 199 ASP A O 1
ATOM 1503 N N . ALA A 1 200 ? -16.688 -11.199 13.190 1.00 50.69 200 ALA A N 1
ATOM 1504 C CA . ALA A 1 200 ? -17.153 -11.318 11.822 1.00 50.69 200 ALA A CA 1
ATOM 1505 C C . ALA A 1 200 ? -18.628 -11.734 11.880 1.00 50.69 200 ALA A C 1
ATOM 1507 O O . ALA A 1 200 ? -18.926 -12.925 11.934 1.00 50.69 200 ALA A O 1
ATOM 1508 N N . SER A 1 201 ? -19.535 -10.759 11.980 1.00 48.81 201 SER A N 1
ATOM 1509 C CA . SER A 1 201 ? -20.961 -10.976 11.709 1.00 48.81 201 SER A CA 1
ATOM 1510 C C . SER A 1 201 ? -21.226 -10.874 10.216 1.00 48.81 201 SER A C 1
ATOM 1512 O O . SER A 1 201 ? -20.802 -9.835 9.657 1.00 48.81 201 SER A O 1
#

=== Feature glossary ===
The record interleaves many kinds of information about one protein. Here is each kind framed as the question it answers.

Q: What does the local fold look like, residue by residue?
A: The Foldseek 3Di string encodes local tertiary geometry as a 20-letter alphabet — one character per residue — derived from the relative positions of nearby Cα atoms. Unlike the amino-acid sequence, 3Di is a direct function of the 3D structure, so two proteins with the same fold have similar 3Di strings even at low sequence identity.

Q: Which residues are in helices, strands, or loops?
A: The SS8 string is DSSP's per-residue secondary-structure call. α-helix (H) means an i→i+4 H-bond ladder; β-strand (E) means the residue participates in a β-sheet; 3₁₀ (G) and π (I) are tighter and wider helices; T/S are turns/bends; '-' is loop.

Q: How big and how compact is the whole molecule?
A: Radius of gyration (Rg) is the root-mean-square distance of Cα atoms from their centroid — a single number for overall size and compactness. A globular domain of N residues has Rg ≈ 2.2·N^0.38 Å; an extended or disordered chain has a much larger Rg. The Cα contact count is the number of residue pairs whose Cα atoms are within 8 Å and are more than four positions apart in sequence — a standard proxy for tertiary packing density. The bounding box is the smallest axis-aligned box enclosing all Cα atoms.

Q: Where is each backbone atom in 3D?
A: Structure coordinates are given as an mmCIF _atom_site loop: one row per atom with element, residue name, chain id, sequence number, and x/y/z position in Å. Only the four main-chain atoms per residue are included here; side chains are omitted to keep the record compact.

Q: What is the amino-acid chain?
A: Primary structure: the covalent order of the twenty standard amino acids along the backbone. Two proteins with the same sequence will (almost always) fold to the same structure; two with 30% identity often share a fold but not the details.

Q: What if only a Cα trace is available?
A: Three-state secondary structure (P-SEA) collapses the eight DSSP classes into helix (a), strand (b), and coil (c). P-SEA assigns these from Cα geometry alone — distances and angles — without requiring backbone oxygens, so it works on any Cα trace.

Q: What family and function is it annotated with?
A: Database cross-references. InterPro integrates a dozen domain/family signature databases into unified entries with residue-range hits. GO terms attach function/process/location labels with evidence codes. CATH codes position the fold in a four-level structural taxonomy. Organism is the NCBI-taxonomy species name.

Q: How confident is the AlphaFold model at each residue?
A: pLDDT is the predicted lDDT-Cα score: AlphaFold's confidence that the local environment of each residue (all inter-atomic distances within 15 Å) is correctly placed. It is a per-residue number between 0 and 100, with higher meaning more reliable.

Q: How mobile is each atom in the crystal?
A: B-factor (Debye–Waller factor) reflects atomic displacement in the crystal lattice. It is an experimental observable (units Å²), not a prediction; low values mean the atom is pinned down, high values mean it moves or is heterogeneous across the crystal.

Q: Which residues are buried vs exposed?
A: SASA measures how much of the protein is reachable by solvent. It is computed by rolling a water-sized probe over the atomic surface and summing the exposed area (Å²). Per-residue SASA distinguishes core (buried, low SASA) from surface (exposed, high SASA) residues; total SASA is a whole-molecule size measure.

Q: What do the diagnostic plots show?
A: Plot images: a contact map (which residues are close in 3D, as an N×N binary image), a Ramachandran scatter (backbone torsion angles, revealing secondary-structure composition at a glance), and — for AlphaFold structures — a PAE heatmap (pairwise prediction confidence).

Q: What known structures does this most resemble?
A: The Foldseek neighbor list gives the closest experimentally determined structures in the PDB, ranked by structural alignment. TM-score near 1 means near-identical fold; near 0.3 means only rough topology match. This is how one finds what a novel AlphaFold prediction most resembles in the solved-structure universe.

Q: Are the domains correctly placed relative to each other?
A: Predicted aligned error is AlphaFold's pairwise confidence. Unlike pLDDT (per-residue), PAE is per-residue-pair and captures whether two parts of the structure are correctly placed relative to each other. Units are ångströms of expected positional error.

Q: What do the rendered images show?
A: Structure images are PyMOL renders from six orthogonal camera directions. Cartoon representation draws helices as coils and strands as arrows; sticks shows the backbone as bonds; surface shows the solvent-excluded envelope. Rainbow coloring maps sequence position to hue (blue→red, N→C); chain coloring assigns a distinct color per polypeptide.

Q: What are the backbone torsion angles?
A: φ (phi) and ψ (psi) are the two rotatable backbone dihedrals per residue: φ is the C(i-1)–N–Cα–C torsion, ψ is the N–Cα–C–N(i+1) torsion, both in degrees on (−180°, 180°]. α-helical residues cluster near (−60°, −45°); β-strand residues near (−120°, +130°). A Ramachandran plot is simply a scatter of (φ, ψ) for every residue.